Protein AF-A0A7S3CDV0-F1 (afdb_monomer)

Radius of gyration: 21.23 Å; Cα contacts (8 Å, |Δi|>4): 230; chains: 1; bounding box: 49×48×65 Å

Structure (mmCIF, N/CA/C/O backbone):
data_AF-A0A7S3CDV0-F1
#
_entry.id   AF-A0A7S3CDV0-F1
#
loop_
_atom_site.group_PDB
_atom_site.id
_atom_site.type_symbol
_atom_site.label_atom_id
_atom_site.label_alt_id
_atom_site.label_comp_id
_atom_site.label_asym_id
_atom_site.label_entity_id
_atom_site.label_seq_id
_atom_site.pdbx_PDB_ins_code
_atom_site.Cartn_x
_atom_site.Cartn_y
_atom_site.Cartn_z
_atom_site.occupancy
_atom_site.B_iso_or_equiv
_atom_site.auth_seq_id
_atom_site.auth_comp_id
_atom_site.auth_asym_id
_atom_site.auth_atom_id
_atom_site.pdbx_PDB_model_num
ATOM 1 N N . LYS A 1 1 ? 4.732 20.871 42.051 1.00 63.72 1 LYS A N 1
ATOM 2 C CA . LYS A 1 1 ? 5.743 21.522 41.187 1.00 63.72 1 LYS A CA 1
ATOM 3 C C . LYS A 1 1 ? 5.022 22.648 40.475 1.00 63.72 1 LYS A C 1
ATOM 5 O O . LYS A 1 1 ? 4.029 22.342 39.829 1.00 63.72 1 LYS A O 1
ATOM 10 N N . GLU A 1 2 ? 5.430 23.901 40.672 1.00 72.69 2 GLU A N 1
ATOM 11 C CA . GLU A 1 2 ? 4.954 24.983 39.804 1.00 72.69 2 GLU A CA 1
ATOM 12 C C . GLU A 1 2 ? 5.379 24.655 38.373 1.00 72.69 2 GLU A C 1
ATOM 14 O O . GLU A 1 2 ? 6.504 24.207 38.142 1.00 72.69 2 GLU A O 1
ATOM 19 N N . VAL A 1 3 ? 4.431 24.758 37.449 1.00 79.69 3 VAL A N 1
ATOM 20 C CA . VAL A 1 3 ? 4.663 24.504 36.031 1.00 79.69 3 VAL A CA 1
ATOM 21 C C . VAL A 1 3 ? 5.402 25.720 35.485 1.00 79.69 3 VAL A C 1
ATOM 23 O O . VAL A 1 3 ? 4.880 26.832 35.548 1.00 79.69 3 VAL A O 1
ATOM 26 N N . ASP A 1 4 ? 6.625 25.527 34.990 1.00 89.56 4 ASP A N 1
ATOM 27 C CA . ASP A 1 4 ? 7.367 26.571 34.279 1.00 89.56 4 ASP A CA 1
ATOM 28 C C . ASP A 1 4 ? 6.741 26.769 32.894 1.00 89.56 4 ASP A C 1
ATOM 30 O O . ASP A 1 4 ? 7.131 26.150 31.901 1.00 89.56 4 ASP A O 1
ATOM 34 N N . VAL A 1 5 ? 5.725 27.630 32.851 1.00 92.81 5 VAL A N 1
ATOM 35 C CA . VAL A 1 5 ? 4.951 27.920 31.640 1.00 92.81 5 VAL A CA 1
ATOM 36 C C . VAL A 1 5 ? 5.846 28.479 30.529 1.00 92.81 5 VAL A C 1
ATOM 38 O O . VAL A 1 5 ? 5.622 28.182 29.354 1.00 92.81 5 VAL A O 1
ATOM 41 N N . TYR A 1 6 ? 6.875 29.261 30.873 1.00 94.44 6 TYR A N 1
ATOM 42 C CA . TYR A 1 6 ? 7.807 29.805 29.886 1.00 94.44 6 TYR A CA 1
ATOM 43 C C . TYR A 1 6 ? 8.666 28.695 29.277 1.00 94.44 6 TYR A C 1
ATOM 45 O O . TYR A 1 6 ? 8.746 28.594 28.052 1.00 94.44 6 TYR A O 1
ATOM 53 N N . GLY A 1 7 ? 9.258 27.835 30.111 1.00 95.06 7 GLY A N 1
ATOM 54 C CA . GLY A 1 7 ? 10.065 26.702 29.659 1.00 95.06 7 GLY A CA 1
ATOM 55 C C . GLY A 1 7 ? 9.290 25.736 28.756 1.00 95.06 7 GLY A C 1
ATOM 56 O O . GLY A 1 7 ? 9.780 25.363 27.687 1.00 95.06 7 GLY A O 1
ATOM 57 N N . GLU A 1 8 ? 8.053 25.384 29.124 1.00 93.88 8 GLU A N 1
ATOM 58 C CA . GLU A 1 8 ? 7.187 24.518 28.308 1.00 93.88 8 GLU A CA 1
ATOM 59 C C . GLU A 1 8 ? 6.788 25.170 26.974 1.00 93.88 8 GLU A C 1
ATOM 61 O O . GLU A 1 8 ? 6.829 24.523 25.918 1.00 93.88 8 GLU A O 1
ATOM 66 N N . THR A 1 9 ? 6.462 26.467 26.996 1.00 95.62 9 THR A N 1
ATOM 67 C CA . THR A 1 9 ? 6.113 27.226 25.784 1.00 95.62 9 THR A CA 1
ATOM 68 C C . THR A 1 9 ? 7.314 27.344 24.848 1.00 95.62 9 THR A C 1
ATOM 70 O O . THR A 1 9 ? 7.185 27.107 23.646 1.00 95.62 9 THR A O 1
ATOM 73 N N . MET A 1 10 ? 8.498 27.645 25.388 1.00 96.31 10 MET A N 1
ATOM 74 C CA . MET A 1 10 ? 9.741 27.737 24.622 1.00 96.31 10 MET A CA 1
ATOM 75 C C . MET A 1 10 ? 10.095 26.393 23.977 1.00 96.31 10 MET A C 1
ATOM 77 O O . MET A 1 10 ? 10.385 26.344 22.784 1.00 96.31 10 MET A O 1
ATOM 81 N N . SER A 1 11 ? 10.001 25.290 24.725 1.00 95.75 11 SER A N 1
ATOM 82 C CA . SER A 1 11 ? 10.254 23.939 24.202 1.00 95.75 11 SER A CA 1
ATOM 83 C C . SER A 1 11 ? 9.302 23.573 23.053 1.00 95.75 11 SER A C 1
ATOM 85 O O . SER A 1 11 ? 9.727 23.092 21.995 1.00 95.75 11 SER A O 1
ATOM 87 N N . SER A 1 12 ? 8.012 23.884 23.208 1.00 96.19 12 SER A N 1
ATOM 88 C CA . SER A 1 12 ? 6.997 23.656 22.172 1.00 96.19 12 SER A CA 1
ATOM 89 C C . SER A 1 12 ? 7.258 24.504 20.923 1.00 96.19 12 SER A C 1
ATOM 91 O O . SER A 1 12 ? 7.222 23.992 19.801 1.00 96.19 12 SER A O 1
ATOM 93 N N . ALA A 1 13 ? 7.595 25.785 21.104 1.00 97.31 13 ALA A N 1
ATOM 94 C CA . ALA A 1 13 ? 7.932 26.697 20.015 1.00 97.31 13 ALA A CA 1
ATOM 95 C C . ALA A 1 13 ? 9.201 26.262 19.267 1.00 97.31 13 ALA A C 1
ATOM 97 O O . ALA A 1 13 ? 9.232 26.305 18.036 1.00 97.31 13 ALA A O 1
ATOM 98 N N . MET A 1 14 ? 10.228 25.788 19.979 1.00 97.12 14 MET A N 1
ATOM 99 C CA . MET A 1 14 ? 11.446 25.248 19.368 1.00 97.12 14 MET A CA 1
ATOM 100 C C . MET A 1 14 ? 11.163 23.976 18.568 1.00 97.12 14 MET A C 1
ATOM 102 O O . MET A 1 14 ? 11.669 23.835 17.457 1.00 97.12 14 MET A O 1
ATOM 106 N N . THR A 1 15 ? 10.313 23.086 19.083 1.00 97.12 15 THR A N 1
ATOM 107 C CA . THR A 1 15 ? 9.912 21.861 18.374 1.00 97.12 15 THR A CA 1
ATOM 108 C C . THR A 1 15 ? 9.159 22.194 17.083 1.00 97.12 15 THR A C 1
ATOM 110 O O . THR A 1 15 ? 9.495 21.676 16.016 1.00 97.12 15 THR A O 1
ATOM 113 N N . ALA A 1 16 ? 8.195 23.119 17.147 1.00 96.75 16 ALA A N 1
ATOM 114 C CA . ALA A 1 16 ? 7.460 23.585 15.971 1.00 96.75 16 ALA A CA 1
ATOM 115 C C . ALA A 1 16 ? 8.382 24.278 14.954 1.00 96.75 16 ALA A C 1
ATOM 117 O O . ALA A 1 16 ? 8.313 23.996 13.758 1.00 96.75 16 ALA A O 1
ATOM 118 N N . THR A 1 17 ? 9.290 25.135 15.429 1.00 97.50 17 THR A N 1
ATOM 119 C CA . THR A 1 17 ? 10.277 25.823 14.584 1.00 97.50 17 THR A CA 1
ATOM 120 C C . THR A 1 17 ? 11.194 24.823 13.888 1.00 97.50 17 THR A C 1
ATOM 122 O O . THR A 1 17 ? 11.396 24.930 12.682 1.00 97.50 17 THR A O 1
ATOM 125 N N . GLY A 1 18 ? 11.704 23.822 14.611 1.00 97.12 18 GLY A N 1
ATOM 126 C CA . GLY A 1 18 ? 12.541 22.763 14.048 1.00 97.12 18 GLY A CA 1
ATOM 127 C C . GLY A 1 18 ? 11.822 21.971 12.955 1.00 97.12 18 GLY A C 1
ATOM 128 O O . GLY A 1 18 ? 12.387 21.755 11.885 1.00 97.12 18 GLY A O 1
ATOM 129 N N . GLY A 1 19 ? 10.554 21.607 13.179 1.00 94.56 19 GLY A N 1
ATOM 130 C CA . GLY A 1 19 ? 9.736 20.914 12.181 1.00 94.56 19 GLY A CA 1
ATOM 131 C C . GLY A 1 19 ? 9.495 21.746 10.916 1.00 94.56 19 GLY A C 1
ATOM 132 O O . GLY A 1 19 ? 9.741 21.275 9.805 1.00 94.56 19 GLY A O 1
ATOM 133 N N . LEU A 1 20 ? 9.064 23.002 11.072 1.00 95.94 20 LEU A N 1
ATOM 134 C CA . LEU A 1 20 ? 8.778 23.894 9.942 1.00 95.94 20 LEU A CA 1
ATOM 135 C C . LEU A 1 20 ? 10.046 24.278 9.167 1.00 95.94 20 LEU A C 1
ATOM 137 O O . LEU A 1 20 ? 10.052 24.229 7.937 1.00 95.94 20 LEU A O 1
ATOM 141 N N . ALA A 1 21 ? 11.136 24.604 9.864 1.00 96.88 21 ALA A N 1
ATOM 142 C CA . ALA A 1 21 ? 12.422 24.891 9.234 1.00 96.88 21 ALA A CA 1
ATOM 143 C C . ALA A 1 21 ? 12.982 23.657 8.509 1.00 96.88 21 ALA A C 1
ATOM 145 O O . ALA A 1 21 ? 13.506 23.783 7.403 1.00 96.88 21 ALA A O 1
ATOM 146 N N . GLY A 1 22 ? 12.811 22.461 9.082 1.00 95.38 22 GLY A N 1
ATOM 147 C CA . GLY A 1 22 ? 13.173 21.197 8.443 1.00 95.38 22 GLY A CA 1
ATOM 148 C C . GLY A 1 22 ? 12.441 20.973 7.117 1.00 95.38 22 GLY A C 1
ATOM 149 O O . GLY A 1 22 ? 13.070 20.608 6.125 1.00 95.38 22 GLY A O 1
ATOM 150 N N . LEU A 1 23 ? 11.138 21.270 7.050 1.00 93.38 23 LEU A N 1
ATOM 151 C CA . LEU A 1 23 ? 10.378 21.203 5.794 1.00 93.38 23 LEU A CA 1
ATOM 152 C C . LEU A 1 23 ? 10.904 22.189 4.742 1.00 93.38 23 LEU A C 1
ATOM 154 O O . LEU A 1 23 ? 11.015 21.829 3.569 1.00 93.38 23 LEU A O 1
ATOM 158 N N . MET A 1 24 ? 11.274 23.409 5.143 1.00 95.75 24 MET A N 1
ATOM 159 C CA . MET A 1 24 ? 11.884 24.379 4.222 1.00 95.75 24 MET A CA 1
ATOM 160 C C . MET A 1 24 ? 13.257 23.904 3.730 1.00 95.75 24 MET A C 1
ATOM 162 O O . MET A 1 24 ? 13.568 24.034 2.546 1.00 95.75 24 MET A O 1
ATOM 166 N N . ALA A 1 25 ? 14.058 23.290 4.606 1.00 95.25 25 ALA A N 1
ATOM 167 C CA . ALA A 1 25 ? 15.347 22.708 4.245 1.00 95.25 25 ALA A CA 1
ATOM 168 C C . ALA A 1 25 ? 15.210 21.560 3.234 1.00 95.25 25 ALA A C 1
ATOM 170 O O . ALA A 1 25 ? 15.981 21.503 2.277 1.00 95.25 25 ALA A O 1
ATOM 171 N N . LEU A 1 26 ? 14.194 20.701 3.376 1.00 94.38 26 LEU A N 1
ATOM 172 C CA . LEU A 1 26 ? 13.874 19.677 2.372 1.00 94.38 26 LEU A CA 1
ATOM 173 C C . LEU A 1 26 ? 13.510 20.293 1.015 1.00 94.38 26 LEU A C 1
ATOM 175 O O . LEU A 1 26 ? 13.860 19.732 -0.020 1.00 94.38 26 LEU A O 1
ATOM 179 N N . GLY A 1 27 ? 12.842 21.450 1.008 1.00 93.75 27 GLY A N 1
ATOM 180 C CA . GLY A 1 27 ? 12.570 22.210 -0.213 1.00 93.75 27 GLY A CA 1
ATOM 181 C C . GLY A 1 27 ? 13.848 22.699 -0.897 1.00 93.75 27 GLY A C 1
ATOM 182 O O . GLY A 1 27 ? 13.996 22.528 -2.104 1.00 93.75 27 GLY A O 1
ATOM 183 N N . MET A 1 28 ? 14.799 23.237 -0.127 1.00 93.50 28 MET A N 1
ATOM 184 C CA . MET A 1 28 ? 16.102 23.677 -0.649 1.00 93.50 28 MET A CA 1
ATOM 185 C C . MET A 1 28 ? 16.968 22.513 -1.147 1.00 93.50 28 MET A C 1
ATOM 187 O O . MET A 1 28 ? 17.699 22.667 -2.120 1.00 93.50 28 MET A O 1
ATOM 191 N N . ALA A 1 29 ? 16.877 21.351 -0.498 1.00 93.69 29 ALA A N 1
ATOM 192 C CA . ALA A 1 29 ? 17.593 20.138 -0.886 1.00 93.69 29 ALA A CA 1
ATOM 193 C C . ALA A 1 29 ? 16.874 19.321 -1.979 1.00 93.69 29 ALA A C 1
ATOM 195 O O . ALA A 1 29 ? 17.346 18.243 -2.342 1.00 93.69 29 ALA A O 1
ATOM 196 N N . SER A 1 30 ? 15.728 19.792 -2.483 1.00 94.62 30 SER A N 1
ATOM 197 C CA . SER A 1 30 ? 14.906 19.036 -3.428 1.00 94.62 30 SER A CA 1
ATOM 198 C C . SER A 1 30 ? 15.626 18.846 -4.773 1.00 94.62 30 SER A C 1
ATOM 200 O O . SER A 1 30 ? 15.941 19.836 -5.435 1.00 94.62 30 SER A O 1
ATOM 202 N N . PRO A 1 31 ? 15.832 17.597 -5.243 1.00 94.12 31 PRO A N 1
ATOM 203 C CA . PRO A 1 31 ? 16.411 17.327 -6.558 1.00 94.12 31 PRO A CA 1
ATOM 204 C C . PRO A 1 31 ? 15.423 17.566 -7.716 1.00 94.12 31 PRO A C 1
ATOM 206 O O . PRO A 1 31 ? 15.823 17.516 -8.876 1.00 94.12 31 PRO A O 1
ATOM 209 N N . GLY A 1 32 ? 14.132 17.796 -7.437 1.00 94.88 32 GLY A N 1
ATOM 210 C CA . GLY A 1 32 ? 13.122 18.065 -8.464 1.00 94.88 32 GLY A CA 1
ATOM 211 C C . GLY A 1 32 ? 11.675 17.935 -7.979 1.00 94.88 32 GLY A C 1
ATOM 212 O O . GLY A 1 32 ? 11.400 17.513 -6.856 1.00 94.88 32 GLY A O 1
ATOM 213 N N . ALA A 1 33 ? 10.718 18.253 -8.855 1.00 92.94 33 ALA A N 1
ATOM 214 C CA . ALA A 1 33 ? 9.290 18.285 -8.511 1.00 92.94 33 ALA A CA 1
ATOM 215 C C . ALA A 1 33 ? 8.726 16.927 -8.041 1.00 92.94 33 ALA A C 1
ATOM 217 O O . ALA A 1 33 ? 7.850 16.886 -7.176 1.00 92.94 33 ALA A O 1
ATOM 218 N N . ALA A 1 34 ? 9.250 15.810 -8.562 1.00 93.62 34 ALA A N 1
ATOM 219 C CA . ALA A 1 34 ? 8.843 14.468 -8.142 1.00 93.62 34 ALA A CA 1
ATOM 220 C C . ALA A 1 34 ? 9.168 14.200 -6.662 1.00 93.62 34 ALA A C 1
ATOM 222 O O . ALA A 1 34 ? 8.343 13.629 -5.949 1.00 93.62 34 ALA A O 1
ATOM 223 N N . PHE A 1 35 ? 10.326 14.668 -6.180 1.00 94.88 35 PHE A N 1
ATOM 224 C CA . PHE A 1 35 ? 10.697 14.553 -4.770 1.00 94.88 35 PHE A CA 1
ATOM 225 C C . PHE A 1 35 ? 9.718 15.326 -3.887 1.00 94.88 35 PHE A C 1
ATOM 227 O O . PHE A 1 35 ? 9.154 14.756 -2.956 1.00 94.88 35 PHE A O 1
ATOM 234 N N . SER A 1 36 ? 9.438 16.588 -4.225 1.00 93.75 36 SER A N 1
ATOM 235 C CA . SER A 1 36 ? 8.476 17.407 -3.481 1.00 93.75 36 SER A CA 1
ATOM 236 C C . SER A 1 36 ? 7.078 16.775 -3.461 1.00 93.75 36 SER A C 1
ATOM 238 O O . SER A 1 36 ? 6.462 16.705 -2.401 1.00 93.75 36 SER A O 1
ATOM 240 N N . SER A 1 37 ? 6.608 16.225 -4.589 1.00 93.81 37 SER A N 1
ATOM 241 C CA . SER A 1 37 ? 5.335 15.488 -4.656 1.00 93.81 37 SER A CA 1
ATOM 242 C C . SER A 1 37 ? 5.312 14.273 -3.719 1.00 93.81 37 SER A C 1
ATOM 244 O O . SER A 1 37 ? 4.329 14.059 -3.005 1.00 93.81 37 SER A O 1
ATOM 246 N N . MET A 1 38 ? 6.393 13.486 -3.679 1.00 95.06 38 MET A N 1
ATOM 247 C CA . MET A 1 38 ? 6.497 12.323 -2.791 1.00 95.06 38 MET A CA 1
ATOM 248 C C . MET A 1 38 ? 6.563 12.722 -1.316 1.00 95.06 38 MET A C 1
ATOM 250 O O . MET A 1 38 ? 5.899 12.087 -0.500 1.00 95.06 38 MET A O 1
ATOM 254 N N . VAL A 1 39 ? 7.276 13.798 -0.968 1.00 95.31 39 VAL A N 1
ATOM 255 C CA . VAL A 1 39 ? 7.300 14.339 0.403 1.00 95.31 39 VAL A CA 1
ATOM 256 C C . VAL A 1 39 ? 5.902 14.778 0.840 1.00 95.31 39 VAL A C 1
ATOM 258 O O . VAL A 1 39 ? 5.482 14.462 1.952 1.00 95.31 39 VAL A O 1
ATOM 261 N N . THR A 1 40 ? 5.138 15.441 -0.034 1.00 94.88 40 THR A N 1
ATOM 262 C CA . THR A 1 40 ? 3.745 15.810 0.258 1.00 94.88 40 THR A CA 1
ATOM 263 C C . THR A 1 40 ? 2.873 14.577 0.497 1.00 94.88 40 THR A C 1
ATOM 265 O O . THR A 1 40 ? 2.165 14.522 1.503 1.00 94.88 40 THR A O 1
ATOM 268 N N . LYS A 1 41 ? 2.946 13.567 -0.382 1.00 95.56 41 LYS A N 1
ATOM 269 C CA . LYS A 1 41 ? 2.205 12.302 -0.217 1.00 95.56 41 LYS A CA 1
ATOM 270 C C . LYS A 1 41 ? 2.583 11.604 1.089 1.00 95.56 41 LYS A C 1
ATOM 272 O O . LYS A 1 41 ? 1.697 11.186 1.825 1.00 95.56 41 LYS A O 1
ATOM 277 N N . PHE A 1 42 ? 3.875 11.538 1.404 1.00 96.06 42 PHE A N 1
ATOM 278 C CA . PHE A 1 42 ? 4.392 10.956 2.640 1.00 96.06 42 PHE A CA 1
ATOM 279 C C . PHE A 1 42 ? 3.862 11.678 3.886 1.00 96.06 42 PHE A C 1
ATOM 281 O O . PHE A 1 42 ? 3.368 11.028 4.808 1.00 96.06 42 PHE A O 1
ATOM 288 N N . GLY A 1 43 ? 3.914 13.013 3.907 1.00 96.19 43 GLY A N 1
ATOM 289 C CA . GLY A 1 43 ? 3.427 13.812 5.031 1.00 96.19 43 GLY A CA 1
ATOM 290 C C . GLY A 1 43 ? 1.927 13.628 5.268 1.00 96.19 43 GLY A C 1
ATOM 291 O O . GLY A 1 43 ? 1.510 13.321 6.384 1.00 96.19 43 GLY A O 1
ATOM 292 N N . LEU A 1 44 ? 1.116 13.740 4.210 1.00 96.56 44 LEU A N 1
ATOM 293 C CA . LEU A 1 44 ? -0.336 13.562 4.305 1.00 96.56 44 LEU A CA 1
ATOM 294 C C . LEU A 1 44 ? -0.720 12.126 4.690 1.00 96.56 44 LEU A C 1
ATOM 296 O O . LEU A 1 44 ? -1.581 11.938 5.549 1.00 96.56 44 LEU A O 1
ATOM 300 N N . ALA A 1 45 ? -0.058 11.117 4.117 1.00 96.44 45 ALA A N 1
ATOM 301 C CA . ALA A 1 45 ? -0.290 9.717 4.465 1.00 96.44 45 ALA A CA 1
ATOM 302 C C . ALA A 1 45 ? 0.096 9.410 5.920 1.00 96.44 45 ALA A C 1
ATOM 304 O O . ALA A 1 45 ? -0.610 8.659 6.588 1.00 96.44 45 ALA A O 1
ATOM 305 N N . SER A 1 46 ? 1.163 10.026 6.440 1.00 96.19 46 SER A N 1
ATOM 306 C CA . SER A 1 46 ? 1.583 9.863 7.839 1.00 96.19 46 SER A CA 1
ATOM 307 C C . SER A 1 46 ? 0.542 10.419 8.813 1.00 96.19 46 SER A C 1
ATOM 309 O O . SER A 1 46 ? 0.189 9.754 9.786 1.00 96.19 46 SER A O 1
ATOM 311 N N . VAL A 1 47 ? -0.009 11.606 8.527 1.00 95.81 47 VAL A N 1
ATOM 312 C CA . VAL A 1 47 ? -1.087 12.203 9.337 1.00 95.81 47 VAL A CA 1
ATOM 313 C C . VAL A 1 47 ? -2.366 11.369 9.249 1.00 95.81 47 VAL A C 1
ATOM 315 O O . VAL A 1 47 ? -2.989 11.091 10.274 1.00 95.81 47 VAL A O 1
ATOM 318 N N . ALA A 1 48 ? -2.738 10.919 8.047 1.00 95.94 48 ALA A N 1
ATOM 319 C CA . ALA A 1 48 ? -3.887 10.037 7.860 1.00 95.94 48 ALA A CA 1
ATOM 320 C C . ALA A 1 48 ? -3.718 8.722 8.639 1.00 95.94 48 ALA A C 1
ATOM 322 O O . ALA A 1 48 ? -4.639 8.300 9.336 1.00 95.94 48 ALA A O 1
ATOM 323 N N . GLY A 1 49 ? -2.534 8.106 8.584 1.00 95.38 49 GLY A N 1
ATOM 324 C CA . GLY A 1 49 ? -2.207 6.889 9.326 1.00 95.38 49 GLY A CA 1
ATOM 325 C C . GLY A 1 49 ? -2.301 7.075 10.840 1.00 95.38 49 GLY A C 1
ATOM 326 O O . GLY A 1 49 ? -2.939 6.263 11.508 1.00 95.38 49 GLY A O 1
ATOM 327 N N . TYR A 1 50 ? -1.746 8.173 11.370 1.00 96.12 50 TYR A N 1
ATOM 328 C CA . TYR A 1 50 ? -1.839 8.515 12.793 1.00 96.12 50 TYR A CA 1
ATOM 329 C C . TYR A 1 50 ? -3.297 8.577 13.268 1.00 96.12 50 TYR A C 1
ATOM 331 O O . TYR A 1 50 ? -3.667 7.890 14.221 1.00 96.12 50 TYR A O 1
ATOM 339 N N . GLN A 1 51 ? -4.143 9.329 12.557 1.00 95.19 51 GLN A N 1
ATOM 340 C CA . GLN A 1 51 ? -5.554 9.478 12.923 1.00 95.19 51 GLN A CA 1
ATOM 341 C C . GLN A 1 51 ? -6.341 8.174 12.776 1.00 95.19 51 GLN A C 1
ATOM 343 O O . GLN A 1 51 ? -7.213 7.873 13.588 1.00 95.19 51 GLN A O 1
ATOM 348 N N . THR A 1 52 ? -6.020 7.381 11.754 1.00 95.12 52 THR A N 1
ATOM 349 C CA . THR A 1 52 ? -6.730 6.130 11.472 1.00 95.12 52 THR A CA 1
ATOM 350 C C . THR A 1 52 ? -6.458 5.074 12.543 1.00 95.12 52 THR A C 1
ATOM 352 O O . THR A 1 52 ? -7.382 4.397 12.984 1.00 95.12 52 THR A O 1
ATOM 355 N N . VAL A 1 53 ? -5.207 4.945 12.995 1.00 96.06 53 VAL A N 1
ATOM 356 C CA . VAL A 1 53 ? -4.834 3.963 14.026 1.00 96.06 53 VAL A CA 1
ATOM 357 C C . VAL A 1 53 ? -5.360 4.367 15.404 1.00 96.06 53 VAL A C 1
ATOM 359 O O . VAL A 1 53 ? -5.780 3.498 16.164 1.00 96.06 53 VAL A O 1
ATOM 362 N N . TRP A 1 54 ? -5.403 5.667 15.720 1.00 95.31 54 TRP A N 1
ATOM 363 C CA . TRP A 1 54 ? -5.912 6.155 17.009 1.00 95.31 54 TRP A CA 1
ATOM 364 C C . TRP A 1 54 ? -7.383 5.787 17.258 1.00 95.31 54 TRP A C 1
ATOM 366 O O . TRP A 1 54 ? -7.801 5.623 18.402 1.00 95.31 54 TRP A O 1
ATOM 376 N N . GLY A 1 55 ? -8.173 5.639 16.191 1.00 92.50 55 GLY A N 1
ATOM 377 C CA . GLY A 1 55 ? -9.583 5.258 16.272 1.00 92.50 55 GLY A CA 1
ATOM 378 C C . GLY A 1 55 ? -9.844 3.765 16.499 1.00 92.50 55 GLY A C 1
ATOM 379 O O . GLY A 1 55 ? -10.999 3.389 16.687 1.00 92.50 55 GLY A O 1
ATOM 380 N N . VAL A 1 56 ? -8.822 2.902 16.464 1.00 96.00 56 VAL A N 1
ATOM 381 C CA . VAL A 1 56 ? -8.999 1.445 16.572 1.00 96.00 56 VAL A CA 1
ATOM 382 C C . VAL A 1 56 ? -9.402 1.045 17.993 1.00 96.00 56 VAL A C 1
ATOM 384 O O . VAL A 1 56 ? -8.810 1.480 18.979 1.00 96.00 56 VAL A O 1
ATOM 387 N N . VAL A 1 57 ? -10.403 0.167 18.115 1.00 94.56 57 VAL A N 1
ATOM 388 C CA . VAL A 1 57 ? -10.846 -0.329 19.428 1.00 94.56 57 VAL A CA 1
ATOM 389 C C . VAL A 1 57 ? -9.749 -1.211 20.039 1.00 94.56 57 VAL A C 1
ATOM 391 O O . VAL A 1 57 ? -9.268 -2.113 19.351 1.00 94.56 57 VAL A O 1
ATOM 394 N N . PRO A 1 58 ? -9.409 -1.071 21.337 1.00 95.56 58 PRO A N 1
ATOM 395 C CA . PRO A 1 58 ? -8.319 -1.834 21.960 1.00 95.56 58 PRO A CA 1
ATOM 396 C C . PRO A 1 58 ? -8.422 -3.360 21.811 1.00 95.56 58 PRO A C 1
ATOM 398 O O . PRO A 1 58 ? -7.411 -4.046 21.675 1.00 95.56 58 PRO A O 1
ATOM 401 N N . ALA A 1 59 ? -9.645 -3.901 21.773 1.00 93.44 59 ALA A N 1
ATOM 402 C CA . ALA A 1 59 ? -9.899 -5.327 21.548 1.00 93.44 59 ALA A CA 1
ATOM 403 C C . ALA A 1 59 ? -9.428 -5.833 20.167 1.00 93.44 59 ALA A C 1
ATOM 405 O O . ALA A 1 59 ? -9.257 -7.034 19.978 1.00 93.44 59 ALA A O 1
ATOM 406 N N . LEU A 1 60 ? -9.222 -4.930 19.203 1.00 95.38 60 LEU A N 1
ATOM 407 C CA . LEU A 1 60 ? -8.836 -5.232 17.827 1.00 95.38 60 LEU A CA 1
ATOM 408 C C . LEU A 1 60 ? -7.359 -4.922 17.531 1.00 95.38 60 LEU A C 1
ATOM 410 O O . LEU A 1 60 ? -6.952 -5.006 16.376 1.00 95.38 60 LEU A O 1
ATOM 414 N N . HIS A 1 61 ? -6.520 -4.638 18.535 1.00 96.06 61 HIS A N 1
ATOM 415 C CA . HIS A 1 61 ? -5.086 -4.396 18.314 1.00 96.06 61 HIS A CA 1
ATOM 416 C C . HIS A 1 61 ? -4.334 -5.608 17.735 1.00 96.06 61 HIS A C 1
ATOM 418 O O . HIS A 1 61 ? -3.438 -5.436 16.910 1.00 96.06 61 HIS A O 1
ATOM 424 N N . SER A 1 62 ? -4.695 -6.839 18.114 1.00 95.44 62 SER A N 1
ATOM 425 C CA . SER A 1 62 ? -4.082 -8.040 17.523 1.00 95.44 62 SER A CA 1
ATOM 426 C C . SER A 1 62 ? -4.502 -8.243 16.056 1.00 95.44 62 SER A C 1
ATOM 428 O O . SER A 1 62 ? -3.616 -8.391 15.214 1.00 95.44 62 SER A O 1
ATOM 430 N N . PRO A 1 63 ? -5.800 -8.153 15.693 1.00 94.81 63 PRO A N 1
ATOM 431 C CA . PRO A 1 63 ? -6.210 -8.058 14.291 1.00 94.81 63 PRO A CA 1
ATOM 432 C C . PRO A 1 63 ? -5.546 -6.908 13.523 1.00 94.81 63 PRO A C 1
ATOM 434 O O . PRO A 1 63 ? -5.126 -7.110 12.389 1.00 94.81 63 PRO A O 1
ATOM 437 N N . LEU A 1 64 ? -5.387 -5.728 14.133 1.00 96.44 64 LEU A N 1
ATOM 438 C CA . LEU A 1 64 ? -4.693 -4.587 13.527 1.00 96.44 64 LEU A CA 1
ATOM 439 C C . LEU A 1 64 ? -3.246 -4.937 13.168 1.00 96.44 64 LEU A C 1
ATOM 441 O O . LEU A 1 64 ? -2.807 -4.641 12.061 1.00 96.44 64 LEU A O 1
ATOM 445 N N . MET A 1 65 ? -2.519 -5.589 14.080 1.00 96.62 65 MET A N 1
ATOM 446 C CA . MET A 1 65 ? -1.157 -6.067 13.830 1.00 96.62 65 MET A CA 1
ATOM 447 C C . MET A 1 65 ? -1.109 -7.045 12.646 1.00 96.62 65 MET A C 1
ATOM 449 O O . MET A 1 65 ? -0.197 -6.984 11.826 1.00 96.62 65 MET A O 1
ATOM 453 N N . SER A 1 66 ? -2.109 -7.921 12.524 1.00 96.19 66 SER A N 1
ATOM 454 C CA . SER A 1 66 ? -2.210 -8.868 11.409 1.00 96.19 66 SER A CA 1
ATOM 455 C C . SER A 1 66 ? -2.524 -8.170 10.074 1.00 96.19 66 SER A C 1
ATOM 457 O O . SER A 1 66 ? -1.881 -8.466 9.066 1.00 96.19 66 SER A O 1
ATOM 459 N N . VAL A 1 67 ? -3.444 -7.196 10.059 1.00 95.94 67 VAL A N 1
ATOM 460 C CA . VAL A 1 67 ? -3.783 -6.402 8.859 1.00 95.94 67 VAL A CA 1
ATOM 461 C C . VAL A 1 67 ? -2.585 -5.592 8.375 1.00 95.94 67 VAL A C 1
ATOM 463 O O . VAL A 1 67 ? -2.288 -5.592 7.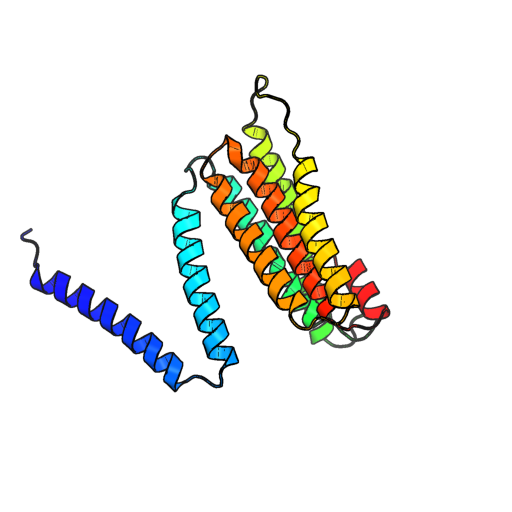182 1.00 95.94 67 VAL A O 1
ATOM 466 N N . THR A 1 68 ? -1.873 -4.906 9.273 1.00 96.81 68 THR A N 1
ATOM 467 C CA . THR A 1 68 ? -0.701 -4.106 8.886 1.00 96.81 68 THR A CA 1
ATOM 468 C C . THR A 1 68 ? 0.438 -4.985 8.378 1.00 96.81 68 THR A C 1
ATOM 470 O O . THR A 1 68 ? 1.129 -4.592 7.439 1.00 96.81 68 THR A O 1
ATOM 473 N N . ASN A 1 69 ? 0.583 -6.200 8.915 1.00 96.69 69 ASN A N 1
ATOM 474 C CA . ASN A 1 69 ? 1.503 -7.194 8.379 1.00 96.69 69 ASN A CA 1
ATOM 475 C C . ASN A 1 69 ? 1.098 -7.669 6.969 1.00 96.69 69 ASN A C 1
ATOM 477 O O . ASN A 1 69 ? 1.947 -7.748 6.089 1.00 96.69 69 ASN A O 1
ATOM 481 N N . ALA A 1 70 ? -0.191 -7.904 6.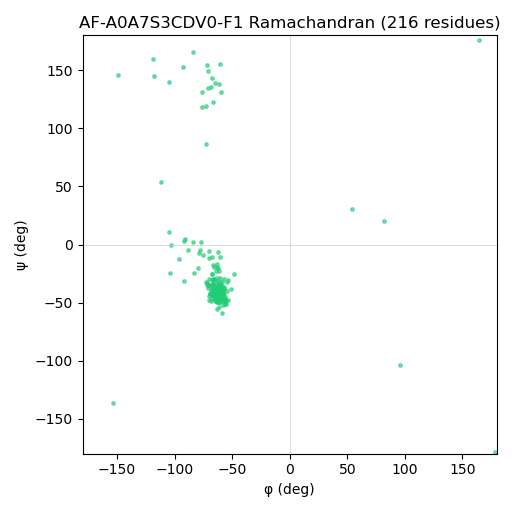711 1.00 96.50 70 ALA A N 1
ATOM 482 C CA . ALA A 1 70 ? -0.669 -8.260 5.371 1.00 96.50 70 ALA A CA 1
ATOM 483 C C . ALA A 1 70 ? -0.411 -7.136 4.346 1.00 96.50 70 ALA A C 1
ATOM 485 O O . ALA A 1 70 ? 0.107 -7.383 3.257 1.00 96.50 70 ALA A O 1
ATOM 486 N N . ILE A 1 71 ? -0.727 -5.885 4.709 1.00 97.50 71 ILE A N 1
ATOM 487 C CA . ILE A 1 71 ? -0.553 -4.705 3.844 1.00 97.50 71 ILE A CA 1
ATOM 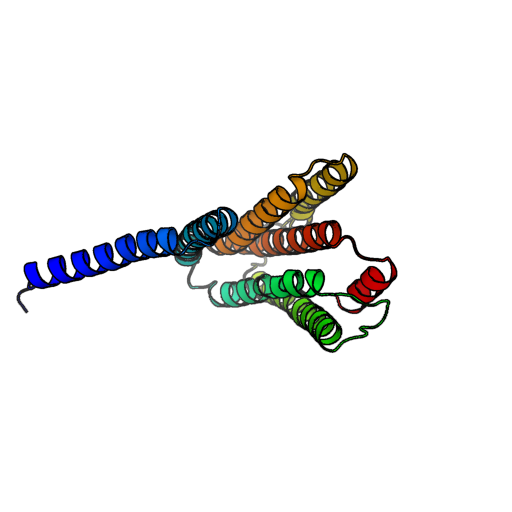488 C C . ILE A 1 71 ? 0.932 -4.419 3.574 1.00 97.50 71 ILE A C 1
ATOM 490 O O . ILE A 1 71 ? 1.280 -4.021 2.461 1.00 97.50 71 ILE A O 1
ATOM 494 N N . SER A 1 72 ? 1.832 -4.656 4.537 1.00 96.94 72 SER A N 1
ATOM 495 C CA . SER A 1 72 ? 3.281 -4.468 4.338 1.00 96.94 72 SER A CA 1
ATOM 496 C C . SER A 1 72 ? 3.869 -5.405 3.270 1.00 96.94 72 SER A C 1
ATOM 498 O O . SER A 1 72 ? 4.928 -5.130 2.695 1.00 96.94 72 SER A O 1
ATOM 500 N N . GLY A 1 73 ? 3.141 -6.465 2.912 1.00 96.44 73 GLY A N 1
ATOM 501 C CA . GLY A 1 73 ? 3.412 -7.296 1.746 1.00 96.44 73 GLY A CA 1
ATOM 502 C C . GLY A 1 73 ? 3.370 -6.554 0.399 1.00 96.44 73 GLY A C 1
ATOM 503 O O . GLY A 1 73 ? 3.884 -7.072 -0.584 1.00 96.44 73 GLY A O 1
ATOM 504 N N . LEU A 1 74 ? 2.889 -5.304 0.329 1.00 96.56 74 LEU A N 1
ATOM 505 C CA . LEU A 1 74 ? 3.024 -4.445 -0.864 1.00 96.56 74 LEU A CA 1
ATOM 506 C C . LEU A 1 74 ? 4.479 -4.121 -1.246 1.00 96.56 74 LEU A C 1
ATOM 508 O O . LEU A 1 74 ? 4.726 -3.591 -2.327 1.00 96.56 74 LEU A O 1
ATOM 512 N N . THR A 1 75 ? 5.453 -4.517 -0.426 1.00 96.50 75 THR A N 1
ATOM 513 C CA . THR A 1 75 ? 6.861 -4.677 -0.833 1.00 96.50 75 THR A CA 1
ATOM 514 C C . THR A 1 75 ? 7.030 -5.488 -2.128 1.00 96.50 75 THR A C 1
ATOM 516 O O . THR A 1 75 ? 7.978 -5.232 -2.875 1.00 96.50 75 THR A O 1
ATOM 519 N N . ALA A 1 76 ? 6.068 -6.361 -2.464 1.00 96.81 76 ALA A N 1
ATOM 520 C CA . ALA A 1 76 ? 5.969 -7.025 -3.762 1.00 96.81 76 ALA A CA 1
ATOM 521 C C . ALA A 1 76 ? 6.038 -6.041 -4.938 1.00 96.81 76 ALA A C 1
ATOM 523 O O . ALA A 1 76 ? 6.673 -6.354 -5.936 1.00 96.81 76 ALA A O 1
ATOM 524 N N . VAL A 1 77 ? 5.437 -4.848 -4.830 1.00 96.38 77 VAL A N 1
ATOM 525 C CA . VAL A 1 77 ? 5.432 -3.836 -5.902 1.00 96.38 77 VAL A CA 1
ATOM 526 C C . VAL A 1 77 ? 6.845 -3.372 -6.242 1.00 96.38 77 VAL A C 1
ATOM 528 O O . VAL A 1 77 ? 7.207 -3.315 -7.414 1.00 96.38 77 VAL A O 1
ATOM 531 N N . GLY A 1 78 ? 7.679 -3.121 -5.231 1.00 94.44 78 GLY A N 1
ATOM 532 C CA . GLY A 1 78 ? 9.086 -2.780 -5.454 1.00 94.44 78 GLY A CA 1
ATOM 533 C C . GLY A 1 78 ? 9.856 -3.922 -6.122 1.00 94.44 78 GLY A C 1
ATOM 534 O O . GLY A 1 78 ? 10.615 -3.688 -7.060 1.00 94.44 78 GLY A O 1
ATOM 535 N N . GLY A 1 79 ? 9.613 -5.160 -5.677 1.00 95.50 79 GLY A N 1
ATOM 536 C CA . GLY A 1 79 ? 10.191 -6.359 -6.284 1.00 95.50 79 GLY A CA 1
ATOM 537 C C . GLY A 1 79 ? 9.784 -6.522 -7.749 1.00 95.50 79 GLY A C 1
ATOM 538 O O . GLY A 1 79 ? 10.656 -6.668 -8.597 1.00 95.50 79 GLY A O 1
ATOM 539 N N . MET A 1 80 ? 8.489 -6.408 -8.049 1.00 95.56 80 MET A N 1
ATOM 540 C CA . MET A 1 80 ? 7.904 -6.502 -9.391 1.00 95.56 80 MET A CA 1
ATOM 541 C C . MET A 1 80 ? 8.565 -5.538 -10.379 1.00 95.56 80 MET A C 1
ATOM 543 O O . MET A 1 80 ? 8.999 -5.963 -11.445 1.00 95.56 80 MET A O 1
ATOM 547 N N . LEU A 1 81 ? 8.740 -4.270 -9.994 1.00 93.19 81 LEU A N 1
ATOM 548 C CA . LEU A 1 81 ? 9.398 -3.261 -10.834 1.00 93.19 81 LEU A CA 1
ATOM 549 C C . LEU A 1 81 ? 10.897 -3.535 -11.069 1.00 93.19 81 LEU A C 1
ATOM 551 O O . LEU A 1 81 ? 11.484 -2.980 -11.993 1.00 93.19 81 LEU A O 1
ATOM 555 N N . CYS A 1 82 ? 11.520 -4.389 -10.251 1.00 94.56 82 CYS A N 1
ATOM 556 C CA . CYS A 1 82 ? 12.925 -4.789 -10.376 1.00 94.56 82 CYS A CA 1
ATOM 557 C C . CYS A 1 82 ? 13.109 -6.196 -10.981 1.00 94.56 82 CYS A C 1
ATOM 559 O O . CYS A 1 82 ? 14.246 -6.662 -11.116 1.00 94.56 82 CYS A O 1
ATOM 561 N N . MET A 1 83 ? 12.022 -6.905 -11.311 1.00 94.31 83 MET A N 1
ATOM 562 C CA . MET A 1 83 ? 12.098 -8.207 -11.976 1.00 94.31 83 MET A CA 1
ATOM 563 C C . MET A 1 83 ? 12.564 -8.049 -13.425 1.00 94.31 83 MET A C 1
ATOM 565 O O . MET A 1 83 ? 12.308 -7.045 -14.083 1.00 94.31 83 MET A O 1
ATOM 569 N N . GLY A 1 84 ? 13.256 -9.059 -13.946 1.00 91.69 84 GLY A N 1
ATOM 570 C CA . GLY A 1 84 ? 13.809 -9.007 -15.292 1.00 91.69 84 GLY A CA 1
ATOM 571 C C . GLY A 1 84 ? 14.601 -10.257 -15.654 1.00 91.69 84 GLY A C 1
ATOM 572 O O . GLY A 1 84 ? 14.735 -11.185 -14.857 1.00 91.69 84 GLY A O 1
ATOM 573 N N . GLY A 1 85 ? 15.154 -10.262 -16.868 1.00 89.69 85 GLY A N 1
ATOM 574 C CA . GLY A 1 85 ? 15.794 -11.436 -17.460 1.00 89.69 85 GLY A CA 1
ATOM 575 C C . GLY A 1 85 ? 14.814 -12.185 -18.360 1.00 89.69 85 GLY A C 1
ATOM 576 O O . GLY A 1 85 ? 14.542 -11.741 -19.473 1.00 89.69 85 GLY A O 1
ATOM 577 N N . GLY A 1 86 ? 14.288 -13.313 -17.889 1.00 91.50 86 GLY A N 1
ATOM 578 C CA . GLY A 1 86 ? 13.335 -14.143 -18.625 1.00 91.50 86 GLY A CA 1
ATOM 579 C C . GLY A 1 86 ? 12.453 -14.938 -17.670 1.00 91.50 86 GLY A C 1
ATOM 580 O O . GLY A 1 86 ? 12.007 -14.406 -16.665 1.00 91.50 86 GLY A O 1
ATOM 581 N N . LEU A 1 87 ? 12.223 -16.221 -17.960 1.00 92.75 87 LEU A N 1
ATOM 582 C CA . LEU A 1 87 ? 11.487 -17.102 -17.042 1.00 92.75 87 LEU A CA 1
ATOM 583 C C . LEU A 1 87 ? 12.253 -17.336 -15.730 1.00 92.75 87 LEU A C 1
ATOM 585 O O . LEU A 1 87 ? 11.656 -17.559 -14.682 1.00 92.75 87 LEU A O 1
ATOM 589 N N . LEU A 1 88 ? 13.583 -17.285 -15.805 1.00 93.56 88 LEU A N 1
ATOM 590 C CA . LEU A 1 88 ? 14.478 -17.365 -14.662 1.00 93.56 88 LEU A CA 1
ATOM 591 C C . LEU A 1 88 ? 15.288 -16.066 -14.551 1.00 93.56 88 LEU A C 1
ATOM 593 O O . LEU A 1 88 ? 15.656 -15.487 -15.583 1.00 93.56 88 LEU A O 1
ATOM 597 N N . PRO A 1 89 ? 15.595 -15.617 -13.321 1.00 93.50 89 PRO A N 1
ATOM 598 C CA . PRO A 1 89 ? 16.438 -14.451 -13.104 1.00 93.50 89 PRO A CA 1
ATOM 599 C C . PRO A 1 89 ? 17.859 -14.715 -13.614 1.00 93.50 89 PRO A C 1
ATOM 601 O O . PRO A 1 89 ? 18.420 -15.790 -13.407 1.00 93.50 89 PRO A O 1
ATOM 604 N N . THR A 1 90 ? 18.458 -13.718 -14.262 1.00 93.62 90 THR A N 1
ATOM 605 C CA . THR A 1 90 ? 19.794 -13.831 -14.876 1.00 93.62 90 THR A CA 1
ATOM 606 C C . THR A 1 90 ? 20.887 -13.142 -14.066 1.00 93.62 90 THR A C 1
ATOM 608 O O . THR A 1 90 ? 22.056 -13.504 -14.162 1.00 93.62 90 THR A O 1
ATOM 611 N N . THR A 1 91 ? 20.516 -12.153 -13.254 1.00 96.31 91 THR A N 1
ATOM 612 C CA . THR A 1 91 ? 21.427 -11.391 -12.393 1.00 96.31 91 THR A CA 1
ATOM 613 C C . THR A 1 91 ? 21.061 -11.566 -10.924 1.00 96.31 91 THR A C 1
ATOM 615 O O . THR A 1 91 ? 19.918 -11.887 -10.582 1.00 96.31 91 THR A O 1
ATOM 618 N N . THR A 1 92 ? 22.015 -11.286 -10.036 1.00 96.38 92 THR A N 1
ATOM 619 C CA . THR A 1 92 ? 21.781 -11.268 -8.585 1.00 96.38 92 THR A CA 1
ATOM 620 C C . THR A 1 92 ? 20.669 -10.293 -8.198 1.00 96.38 92 THR A C 1
ATOM 622 O O . THR A 1 92 ? 19.826 -10.636 -7.376 1.00 96.38 92 THR A O 1
ATOM 625 N N . ALA A 1 93 ? 20.601 -9.122 -8.839 1.00 96.44 93 ALA A N 1
ATOM 626 C CA . ALA A 1 93 ? 19.544 -8.139 -8.609 1.00 96.44 93 ALA A CA 1
ATOM 627 C C . ALA A 1 93 ? 18.154 -8.692 -8.967 1.00 96.44 93 ALA A C 1
ATOM 629 O O . ALA A 1 93 ? 17.240 -8.641 -8.148 1.00 96.44 93 ALA A O 1
ATOM 630 N N . THR A 1 94 ? 18.007 -9.306 -10.146 1.00 95.19 94 THR A N 1
ATOM 631 C CA . THR A 1 94 ? 16.733 -9.914 -10.574 1.00 95.19 94 THR A CA 1
ATOM 632 C C . THR A 1 94 ? 16.345 -11.131 -9.729 1.00 95.19 94 THR A C 1
ATOM 634 O O . THR A 1 94 ? 15.160 -11.394 -9.533 1.00 95.19 94 THR A O 1
ATOM 637 N N . ALA A 1 95 ? 17.327 -11.864 -9.191 1.00 96.19 95 ALA A N 1
ATOM 638 C CA . ALA A 1 95 ? 17.079 -12.974 -8.275 1.00 96.19 95 ALA A CA 1
ATOM 639 C C . ALA A 1 95 ? 16.571 -12.469 -6.917 1.00 96.19 95 ALA A C 1
ATOM 641 O O . ALA A 1 95 ? 15.583 -12.991 -6.400 1.00 96.19 95 ALA A O 1
ATOM 642 N N . LEU A 1 96 ? 17.187 -11.410 -6.380 1.00 97.44 96 LEU A N 1
ATOM 643 C CA . LEU A 1 96 ? 16.723 -10.748 -5.161 1.00 97.44 96 LEU A CA 1
ATOM 644 C C . LEU A 1 96 ? 15.313 -10.177 -5.340 1.00 97.44 96 LEU A C 1
ATOM 646 O O . LEU A 1 96 ? 14.466 -10.408 -4.482 1.00 97.44 96 LEU A O 1
ATOM 650 N N . ALA A 1 97 ? 15.030 -9.528 -6.472 1.00 96.75 97 ALA A N 1
ATOM 651 C CA . ALA A 1 97 ? 13.694 -9.037 -6.807 1.00 96.75 97 ALA A CA 1
ATOM 652 C C . ALA A 1 97 ? 12.651 -10.168 -6.809 1.00 96.75 97 ALA A C 1
ATOM 654 O O . ALA A 1 97 ? 11.628 -10.064 -6.136 1.00 96.75 97 ALA A O 1
ATOM 655 N N . SER A 1 98 ? 12.948 -11.288 -7.477 1.00 96.19 98 SER A N 1
ATOM 656 C CA . SER A 1 98 ? 12.076 -12.470 -7.497 1.00 96.19 98 SER A CA 1
ATOM 657 C C . SER A 1 98 ? 11.847 -13.049 -6.097 1.00 96.19 98 SER A C 1
ATOM 659 O O . SER A 1 98 ? 10.725 -13.412 -5.753 1.00 96.19 98 SER A O 1
ATOM 661 N N . SER A 1 99 ? 12.899 -13.119 -5.274 1.00 96.69 99 SER A N 1
ATOM 662 C CA . SER A 1 99 ? 12.796 -13.611 -3.895 1.00 96.69 99 SER A CA 1
ATOM 663 C C . SER A 1 99 ? 12.000 -12.667 -2.990 1.00 96.69 99 SER A C 1
ATOM 665 O O . SER A 1 99 ? 11.260 -13.132 -2.126 1.00 96.69 99 SER A O 1
ATOM 667 N N . ALA A 1 100 ? 12.104 -11.353 -3.217 1.00 97.69 100 ALA A N 1
ATOM 668 C CA . ALA A 1 100 ? 11.329 -10.349 -2.503 1.00 97.69 100 ALA A CA 1
ATOM 669 C C . ALA A 1 100 ? 9.841 -10.492 -2.829 1.00 97.69 100 ALA A C 1
ATOM 671 O O . ALA A 1 100 ? 9.038 -10.569 -1.908 1.00 97.69 100 ALA A O 1
ATOM 672 N N . VAL A 1 101 ? 9.480 -10.628 -4.112 1.00 97.75 101 VAL A N 1
ATOM 673 C CA . VAL A 1 101 ? 8.092 -10.887 -4.532 1.00 97.75 101 VAL A CA 1
ATOM 674 C C . VAL A 1 101 ? 7.540 -12.150 -3.871 1.00 97.75 101 VAL A C 1
ATOM 676 O O . VAL A 1 101 ? 6.444 -12.101 -3.318 1.00 97.75 101 VAL A O 1
ATOM 679 N N . PHE A 1 102 ? 8.315 -13.237 -3.842 1.00 97.62 102 PHE A N 1
ATOM 680 C CA . PHE A 1 102 ? 7.911 -14.480 -3.182 1.00 97.62 102 PHE A CA 1
ATOM 681 C C . PHE A 1 102 ? 7.678 -14.312 -1.675 1.00 97.62 102 PHE A C 1
ATOM 683 O O . PHE A 1 102 ? 6.629 -14.686 -1.152 1.00 97.62 102 PHE A O 1
ATOM 690 N N . ALA A 1 103 ? 8.625 -13.699 -0.961 1.00 97.81 103 ALA A N 1
ATOM 691 C CA . ALA A 1 103 ? 8.474 -13.443 0.470 1.00 97.81 103 ALA A CA 1
ATOM 692 C C . ALA A 1 103 ? 7.265 -12.535 0.763 1.00 97.81 103 ALA A C 1
ATOM 694 O O . ALA A 1 103 ? 6.507 -12.773 1.706 1.00 97.81 103 ALA A O 1
ATOM 695 N N . SER A 1 104 ? 7.050 -11.521 -0.074 1.00 98.06 104 SER A N 1
ATOM 696 C CA . SER A 1 104 ? 5.898 -10.630 0.004 1.00 98.06 104 SER A CA 1
ATOM 697 C C . SER A 1 104 ? 4.574 -11.354 -0.262 1.00 98.06 104 SER A C 1
ATOM 699 O O . SER A 1 104 ? 3.608 -11.097 0.452 1.00 98.06 104 SER A O 1
ATOM 701 N N . ALA A 1 105 ? 4.522 -12.294 -1.212 1.00 97.00 105 ALA A N 1
ATOM 702 C CA . ALA A 1 105 ? 3.339 -13.112 -1.494 1.00 97.00 105 ALA A CA 1
ATOM 703 C C . ALA A 1 105 ? 2.905 -13.928 -0.269 1.00 97.00 105 ALA A C 1
ATOM 705 O O . ALA A 1 105 ? 1.737 -13.896 0.130 1.00 97.00 105 ALA A O 1
ATOM 706 N N . VAL A 1 106 ? 3.871 -14.584 0.387 1.00 97.12 106 VAL A N 1
ATOM 707 C CA . VAL A 1 106 ? 3.647 -15.322 1.640 1.00 97.12 106 VAL A CA 1
ATOM 708 C C . VAL A 1 106 ? 3.085 -14.396 2.719 1.00 97.12 106 VAL A C 1
ATOM 710 O O . VAL A 1 106 ? 2.153 -14.774 3.432 1.00 97.12 106 VAL A O 1
ATOM 713 N N . ASN A 1 107 ? 3.608 -13.172 2.818 1.00 97.06 107 ASN A N 1
ATOM 714 C CA . ASN A 1 107 ? 3.141 -12.192 3.792 1.00 97.06 107 ASN A CA 1
ATOM 715 C C . ASN A 1 107 ? 1.694 -11.732 3.521 1.00 97.06 107 ASN A C 1
ATOM 717 O O . ASN A 1 107 ? 0.876 -11.690 4.440 1.00 97.06 107 ASN A O 1
ATOM 721 N N . ILE A 1 108 ? 1.348 -11.462 2.258 1.00 97.69 108 ILE A N 1
ATOM 722 C CA . ILE A 1 108 ? -0.010 -11.070 1.848 1.00 97.69 108 ILE A CA 1
ATOM 723 C C . ILE A 1 108 ? -0.999 -12.203 2.143 1.00 97.69 108 ILE A C 1
ATOM 725 O O . ILE A 1 108 ? -1.989 -12.001 2.852 1.00 97.69 108 ILE A O 1
ATOM 729 N N . GLY A 1 109 ? -0.724 -13.402 1.621 1.00 95.00 109 GLY A N 1
ATOM 730 C CA . GLY A 1 109 ? -1.615 -14.553 1.751 1.00 95.00 109 GLY A CA 1
ATOM 731 C C . GLY A 1 109 ? -1.780 -14.995 3.204 1.00 95.00 109 GLY A C 1
ATOM 732 O O . GLY A 1 109 ? -2.903 -15.150 3.688 1.00 95.00 109 GLY A O 1
ATOM 733 N N . GLY A 1 110 ? -0.667 -15.136 3.928 1.00 94.06 110 GLY A N 1
ATOM 734 C CA . GLY A 1 110 ? -0.672 -15.493 5.344 1.00 94.06 110 GLY A CA 1
ATOM 735 C C . GLY A 1 110 ? -1.351 -14.430 6.208 1.00 94.06 110 GLY A C 1
ATOM 736 O O . GLY A 1 110 ? -2.200 -14.761 7.035 1.00 94.06 110 GLY A O 1
ATOM 737 N N . GLY A 1 111 ? -1.034 -13.153 5.982 1.00 95.62 111 GLY A N 1
ATOM 738 C CA . GLY A 1 111 ? -1.567 -12.034 6.753 1.00 95.62 111 GLY A CA 1
ATOM 739 C C . GLY A 1 111 ? -3.085 -11.892 6.633 1.00 95.62 111 GLY A C 1
ATOM 740 O O . GLY A 1 111 ? -3.774 -11.813 7.652 1.00 95.62 111 GLY A O 1
ATOM 741 N N . PHE A 1 112 ? -3.645 -11.918 5.420 1.00 96.50 112 PHE A N 1
ATOM 742 C CA . PHE A 1 112 ? -5.101 -11.813 5.247 1.00 96.50 112 PHE A CA 1
ATOM 743 C C . PHE A 1 112 ? -5.849 -13.066 5.722 1.00 96.50 112 PHE A C 1
ATOM 745 O O . PHE A 1 112 ? -6.926 -12.944 6.312 1.00 96.50 112 PHE A O 1
ATOM 752 N N . ALA A 1 113 ? -5.274 -14.262 5.547 1.00 95.88 113 ALA A N 1
ATOM 753 C CA . ALA A 1 113 ? -5.872 -15.501 6.046 1.00 95.88 113 ALA A CA 1
ATOM 754 C C . ALA A 1 113 ? -5.917 -15.549 7.583 1.00 95.88 113 ALA A C 1
ATOM 756 O O . ALA A 1 113 ? -6.929 -15.944 8.167 1.00 95.88 113 ALA A O 1
ATOM 757 N N . VAL A 1 114 ? -4.839 -15.131 8.253 1.00 96.12 114 VAL A N 1
ATOM 758 C CA . VAL A 1 114 ? -4.784 -15.060 9.721 1.00 96.12 114 VAL A CA 1
ATOM 759 C C . VAL A 1 114 ? -5.710 -13.968 10.245 1.00 96.12 114 VAL A C 1
ATOM 761 O O . VAL A 1 114 ? -6.466 -14.226 11.181 1.00 96.12 114 VAL A O 1
ATOM 764 N N . THR A 1 115 ? -5.730 -12.795 9.608 1.00 95.56 115 THR A N 1
ATOM 765 C CA . THR A 1 115 ? -6.659 -11.715 9.968 1.00 95.56 115 THR A CA 1
ATOM 766 C C . THR A 1 115 ? -8.106 -12.192 9.908 1.00 95.56 115 THR A C 1
ATOM 768 O O . THR A 1 115 ? -8.855 -11.983 10.861 1.00 95.56 115 THR A O 1
ATOM 771 N N . GLN A 1 116 ? -8.496 -12.881 8.830 1.00 94.88 116 GLN A N 1
ATOM 772 C CA . GLN A 1 116 ? -9.850 -13.418 8.690 1.00 94.88 116 GLN A CA 1
ATOM 773 C C . GLN A 1 116 ? -10.200 -14.347 9.859 1.00 94.88 116 GLN A C 1
ATOM 775 O O . GLN A 1 116 ? -11.208 -14.139 10.528 1.00 94.88 116 GLN A O 1
ATOM 780 N N . ARG A 1 117 ? -9.318 -15.306 10.176 1.00 95.00 117 ARG A N 1
ATOM 781 C CA . ARG A 1 117 ? -9.510 -16.231 11.306 1.00 95.00 117 ARG A CA 1
ATOM 782 C C . ARG A 1 117 ? -9.638 -15.501 12.640 1.00 95.00 117 ARG A C 1
ATOM 784 O O . ARG A 1 117 ? -10.466 -15.886 13.457 1.00 95.00 117 ARG A O 1
ATOM 791 N N . MET A 1 118 ? -8.838 -14.457 12.867 1.00 95.31 118 MET A N 1
ATOM 792 C CA . MET A 1 118 ? -8.922 -13.647 14.085 1.00 95.31 118 MET A CA 1
ATOM 793 C C . MET A 1 118 ? -10.260 -12.916 14.199 1.00 95.31 118 MET A C 1
ATOM 795 O O . MET A 1 118 ? -10.841 -12.874 15.280 1.00 95.31 118 MET A O 1
ATOM 799 N N . LEU A 1 119 ? -10.754 -12.352 13.096 1.00 93.25 119 LEU A N 1
ATOM 800 C CA . LEU A 1 119 ? -12.008 -11.600 13.072 1.00 93.25 119 LEU A CA 1
ATOM 801 C C . LEU A 1 119 ? -13.246 -12.496 13.187 1.00 93.25 119 LEU A C 1
ATOM 803 O O . LEU A 1 119 ? -14.238 -12.087 13.794 1.00 93.25 119 LEU A O 1
ATOM 807 N N . ASP A 1 120 ? -13.180 -13.719 12.663 1.00 92.75 120 ASP A N 1
ATOM 808 C CA . ASP A 1 120 ? -14.266 -14.697 12.759 1.00 92.75 120 ASP A CA 1
ATOM 809 C C . ASP A 1 120 ? -14.494 -15.178 14.203 1.00 92.75 120 ASP A C 1
ATOM 811 O O . ASP A 1 120 ? -15.623 -15.502 14.564 1.00 92.75 120 ASP A O 1
ATOM 815 N N . MET A 1 121 ? -13.474 -15.131 15.074 1.00 91.88 121 MET A N 1
ATOM 816 C CA . MET A 1 121 ? -13.628 -15.439 16.507 1.00 91.88 121 MET A CA 1
ATOM 817 C C . MET A 1 121 ? -14.513 -14.435 17.262 1.00 91.88 121 MET A C 1
ATOM 819 O O . MET A 1 121 ? -15.006 -14.750 18.344 1.00 91.88 121 MET A O 1
ATOM 823 N N . PHE A 1 122 ? -14.722 -13.232 16.719 1.00 89.56 122 PHE A N 1
ATOM 824 C CA . PHE A 1 122 ? -15.605 -12.226 17.318 1.00 89.56 122 PHE A CA 1
ATOM 825 C C . PHE A 1 122 ? -17.065 -12.356 16.865 1.00 89.56 122 PHE A C 1
ATOM 827 O O . PHE A 1 122 ? -17.916 -11.610 17.353 1.00 89.56 122 PHE A O 1
ATOM 834 N N . LYS A 1 123 ? -17.369 -13.267 15.932 1.00 89.25 123 LYS A N 1
ATOM 835 C CA . LYS A 1 123 ? -18.727 -13.484 15.431 1.00 89.25 123 LYS A CA 1
ATOM 836 C C . LYS A 1 123 ? -19.557 -14.265 16.447 1.00 89.25 123 LYS A C 1
ATOM 838 O O . LYS A 1 123 ? -19.129 -15.305 16.945 1.00 89.25 123 LYS A O 1
ATOM 843 N N . ARG A 1 124 ? -20.762 -13.780 16.737 1.00 91.00 124 ARG A N 1
ATOM 844 C CA . ARG A 1 124 ? -21.702 -14.449 17.642 1.00 91.00 124 ARG A CA 1
ATOM 845 C C . ARG A 1 124 ? -22.648 -15.361 16.853 1.00 91.00 124 ARG A C 1
ATOM 847 O O . ARG A 1 124 ? -22.929 -15.074 15.690 1.00 91.00 124 ARG A O 1
ATOM 854 N N . PRO A 1 125 ? -23.174 -16.438 17.466 1.00 88.31 125 PRO A N 1
ATOM 855 C CA . PRO A 1 125 ? -24.132 -17.329 16.805 1.00 88.31 125 PRO A CA 1
ATOM 856 C C . PRO A 1 125 ? -25.416 -16.628 16.340 1.00 88.31 125 PRO A C 1
ATOM 858 O O . PRO A 1 125 ? -25.967 -17.004 15.311 1.00 88.31 125 PRO A O 1
ATOM 861 N N . ASP A 1 126 ? -25.851 -15.599 17.074 1.00 91.56 126 ASP A N 1
ATOM 862 C CA . ASP A 1 126 ? -27.087 -14.851 16.805 1.00 91.56 126 ASP A CA 1
ATOM 863 C C . ASP A 1 126 ? -26.877 -13.621 15.899 1.00 91.56 126 ASP A C 1
ATOM 865 O O . ASP A 1 126 ? -27.819 -12.865 15.654 1.00 91.56 126 ASP A O 1
ATOM 869 N N . ASP A 1 127 ? -25.652 -13.386 15.412 1.00 88.38 127 ASP A N 1
ATOM 870 C CA . ASP A 1 127 ? -25.385 -12.281 14.488 1.00 88.38 127 ASP A CA 1
ATOM 871 C C . ASP A 1 127 ? -26.072 -12.539 13.130 1.00 88.38 127 ASP A C 1
ATOM 873 O O . ASP A 1 127 ? -26.111 -13.679 12.651 1.00 88.38 127 ASP A O 1
ATOM 877 N N . PRO A 1 128 ? -26.592 -11.492 12.460 1.00 89.38 128 PRO A N 1
ATOM 878 C CA . PRO A 1 128 ? -27.211 -11.640 11.149 1.00 89.38 128 PRO A CA 1
ATOM 879 C C . PRO A 1 128 ? -26.216 -12.189 10.109 1.00 89.38 128 PRO A C 1
ATOM 881 O O . PRO A 1 128 ? -25.000 -12.016 10.242 1.00 89.38 128 PRO A O 1
ATOM 884 N N . PRO A 1 129 ? -26.710 -12.838 9.038 1.00 88.62 129 PRO A N 1
ATOM 885 C CA . PRO A 1 129 ? -25.850 -13.330 7.971 1.00 88.62 129 PRO A CA 1
ATOM 886 C C . PRO A 1 129 ? -25.102 -12.176 7.297 1.00 88.62 129 PRO A C 1
ATOM 888 O O . PRO A 1 129 ? -25.667 -11.122 7.008 1.00 88.62 129 PRO A O 1
ATOM 891 N N . GLU A 1 130 ? -23.823 -12.406 7.015 1.00 88.00 130 GLU A N 1
ATOM 892 C CA . GLU A 1 130 ? -22.946 -11.439 6.360 1.00 88.00 130 GLU A CA 1
ATOM 893 C C . GLU A 1 130 ? -22.705 -11.808 4.907 1.00 88.00 130 GLU A C 1
ATOM 895 O O . GLU A 1 130 ? -22.451 -12.966 4.573 1.00 88.00 130 GLU A O 1
ATOM 900 N N . TYR A 1 131 ? -22.697 -10.793 4.051 1.00 92.31 131 TYR A N 1
ATOM 901 C CA . TYR A 1 131 ? -22.538 -10.941 2.610 1.00 92.31 131 TYR A CA 1
ATOM 902 C C . TYR A 1 131 ? -21.194 -10.360 2.156 1.00 92.31 131 TYR A C 1
ATOM 904 O O . TYR A 1 131 ? -21.128 -9.503 1.279 1.00 92.31 131 TYR A O 1
ATOM 912 N N . ASN A 1 132 ? -20.099 -10.819 2.771 1.00 88.88 132 ASN A N 1
ATOM 913 C CA . ASN A 1 132 ? -18.755 -10.258 2.561 1.00 88.88 132 ASN A CA 1
ATOM 914 C C . ASN A 1 132 ? -18.260 -10.373 1.104 1.00 88.88 132 ASN A C 1
ATOM 916 O O . ASN A 1 132 ? -17.455 -9.560 0.658 1.00 88.88 132 ASN A O 1
ATOM 920 N N . TYR A 1 133 ? -18.795 -11.312 0.317 1.00 89.12 133 TYR A N 1
ATOM 921 C CA . TYR A 1 133 ? -18.503 -11.422 -1.117 1.00 89.12 133 TYR A CA 1
ATOM 922 C C . TYR A 1 133 ? -18.941 -10.189 -1.927 1.00 89.12 133 TYR A C 1
ATOM 924 O O . TYR A 1 133 ? -18.422 -9.959 -3.015 1.00 89.12 133 TYR A O 1
ATOM 932 N N . LEU A 1 134 ? -19.860 -9.361 -1.415 1.00 93.12 134 LEU A N 1
ATOM 933 C CA . LEU A 1 134 ? -20.275 -8.120 -2.076 1.00 93.12 134 LEU A CA 1
ATOM 934 C C . LEU A 1 134 ? -19.129 -7.104 -2.191 1.00 93.12 134 LEU A C 1
ATOM 936 O O . LEU A 1 134 ? -19.133 -6.284 -3.107 1.00 93.12 134 LEU A O 1
ATOM 940 N N . TYR A 1 135 ? -18.104 -7.196 -1.339 1.00 88.94 135 TYR A N 1
ATOM 941 C CA . TYR A 1 135 ? -16.898 -6.369 -1.445 1.00 88.94 135 TYR A CA 1
ATOM 942 C C . TYR A 1 135 ? -16.016 -6.722 -2.654 1.00 88.94 135 TYR A C 1
ATOM 944 O O . TYR A 1 135 ? -15.091 -5.978 -2.971 1.00 88.94 135 TYR A O 1
ATOM 952 N N . LEU A 1 136 ? -16.343 -7.777 -3.407 1.00 88.69 136 LEU A N 1
ATOM 953 C CA . LEU A 1 136 ? -15.767 -7.998 -4.733 1.00 88.69 136 LEU A CA 1
ATOM 954 C C . LEU A 1 136 ? -16.223 -6.937 -5.744 1.00 88.69 136 LEU A C 1
ATOM 956 O O . LEU A 1 136 ? -15.494 -6.672 -6.693 1.00 88.69 136 LEU A O 1
ATOM 960 N N . MET A 1 137 ? -17.382 -6.294 -5.545 1.00 93.00 137 MET A N 1
ATOM 961 C CA . MET A 1 137 ? -17.878 -5.243 -6.444 1.00 93.00 137 MET A CA 1
ATOM 962 C C . MET A 1 137 ? -16.942 -4.027 -6.535 1.00 93.00 137 MET A C 1
ATOM 964 O O . MET A 1 137 ? -16.558 -3.689 -7.653 1.00 93.00 137 MET A O 1
ATOM 968 N N . PRO A 1 138 ? -16.528 -3.364 -5.431 1.00 92.44 138 PRO A N 1
ATOM 969 C CA . PRO A 1 138 ? -15.583 -2.251 -5.520 1.00 92.44 138 PRO A CA 1
ATOM 970 C C . PRO A 1 138 ? -14.226 -2.685 -6.088 1.00 92.44 138 PRO A C 1
ATOM 972 O O . PRO A 1 138 ? -13.650 -1.952 -6.887 1.00 92.44 138 PRO A O 1
ATOM 975 N N . GLY A 1 139 ? -13.746 -3.890 -5.757 1.00 91.19 139 GLY A N 1
ATOM 976 C CA . GLY A 1 139 ? -12.522 -4.432 -6.355 1.00 91.19 139 GLY A CA 1
ATOM 977 C C . GLY A 1 139 ? -12.640 -4.605 -7.868 1.00 91.19 139 GLY A C 1
ATOM 978 O O . GLY A 1 139 ? -11.801 -4.107 -8.613 1.00 91.19 139 GLY A O 1
ATOM 979 N N . ALA A 1 140 ? -13.724 -5.224 -8.337 1.00 93.12 140 ALA A N 1
ATOM 980 C CA . ALA A 1 140 ? -14.008 -5.378 -9.758 1.00 93.12 140 ALA A CA 1
ATOM 981 C C . ALA A 1 140 ? -14.179 -4.026 -10.466 1.00 93.12 140 ALA A C 1
ATOM 983 O O . ALA A 1 140 ? -13.719 -3.873 -11.594 1.00 93.12 140 ALA A O 1
ATOM 984 N N . ALA A 1 141 ? -14.787 -3.035 -9.809 1.00 94.31 141 ALA A N 1
ATOM 985 C CA . ALA A 1 141 ? -14.948 -1.695 -10.360 1.00 94.31 141 ALA A CA 1
ATOM 986 C C . ALA A 1 141 ? -13.597 -0.998 -10.569 1.00 94.31 141 ALA A C 1
ATOM 988 O O . ALA A 1 141 ? -13.336 -0.504 -11.663 1.00 94.31 141 ALA A O 1
ATOM 989 N N . VAL A 1 142 ? -12.717 -1.003 -9.560 1.00 94.06 142 VAL A N 1
ATOM 990 C CA . VAL A 1 142 ? -11.374 -0.404 -9.662 1.00 94.06 142 VAL A CA 1
ATOM 991 C C . VAL A 1 142 ? -10.548 -1.117 -10.731 1.00 94.06 142 VAL A C 1
ATOM 993 O O . VAL A 1 142 ? -9.975 -0.472 -11.604 1.00 94.06 142 VAL A O 1
ATOM 996 N N . MET A 1 143 ? -10.532 -2.448 -10.700 1.00 91.31 143 MET A N 1
ATOM 997 C CA . MET A 1 143 ? -9.762 -3.274 -11.630 1.00 91.31 143 MET A CA 1
ATOM 998 C C . MET A 1 143 ? -10.262 -3.167 -13.071 1.00 91.31 143 MET A C 1
ATOM 1000 O O . MET A 1 143 ? -9.467 -3.044 -14.001 1.00 91.31 143 MET A O 1
ATOM 1004 N N . GLY A 1 144 ? -11.581 -3.182 -13.260 1.00 92.62 144 GLY A N 1
ATOM 1005 C CA . GLY A 1 144 ? -12.214 -3.018 -14.562 1.00 92.62 144 GLY A CA 1
ATOM 1006 C C . GLY A 1 144 ? -11.979 -1.623 -15.132 1.00 92.62 144 GLY A C 1
ATOM 1007 O O . GLY A 1 144 ? -11.589 -1.499 -16.290 1.00 92.62 144 GLY A O 1
ATOM 1008 N N . ALA A 1 145 ? -12.140 -0.577 -14.313 1.00 93.88 145 ALA A N 1
ATOM 1009 C CA . ALA A 1 145 ? -11.849 0.795 -14.721 1.00 93.88 145 ALA A CA 1
ATOM 1010 C C . ALA A 1 145 ? -10.371 0.967 -15.091 1.00 93.88 14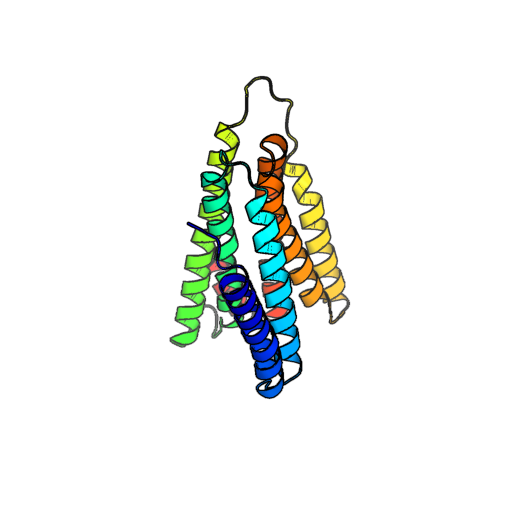5 ALA A C 1
ATOM 1012 O O . ALA A 1 145 ? -10.079 1.543 -16.136 1.00 93.88 145 ALA A O 1
ATOM 1013 N N . TYR A 1 146 ? -9.452 0.424 -14.285 1.00 94.31 146 TYR A N 1
ATOM 1014 C CA . TYR A 1 146 ? -8.019 0.426 -14.577 1.00 94.31 146 TYR A CA 1
ATOM 1015 C C . TYR A 1 146 ? -7.705 -0.263 -15.908 1.00 94.31 146 TYR A C 1
ATOM 1017 O O . TYR A 1 146 ? -7.074 0.347 -16.766 1.00 94.31 146 TYR A O 1
ATOM 1025 N N . GLY A 1 147 ? -8.193 -1.490 -16.114 1.00 91.69 147 GLY A N 1
ATOM 1026 C CA . GLY A 1 147 ? -7.931 -2.256 -17.333 1.00 91.69 147 GLY A CA 1
ATOM 1027 C C . GLY A 1 147 ? -8.484 -1.586 -18.591 1.00 91.69 147 GLY A C 1
ATOM 1028 O O . GLY A 1 147 ? -7.765 -1.442 -19.577 1.00 91.69 147 GLY A O 1
ATOM 1029 N N . LEU A 1 148 ? -9.734 -1.115 -18.548 1.00 93.56 148 LEU A N 1
ATOM 1030 C CA . LEU A 1 148 ? -10.350 -0.404 -19.672 1.00 93.56 148 LEU A CA 1
ATOM 1031 C C . LEU A 1 148 ? -9.653 0.931 -19.951 1.00 93.56 148 LEU A C 1
ATOM 1033 O O . LEU A 1 148 ? -9.396 1.261 -21.106 1.00 93.56 148 LEU A O 1
ATOM 1037 N N . GLY A 1 149 ? -9.326 1.691 -18.904 1.00 93.38 149 GLY A N 1
ATOM 1038 C CA . GLY A 1 149 ? -8.661 2.980 -19.054 1.00 93.38 149 GLY A CA 1
ATOM 1039 C C . GLY A 1 149 ? -7.224 2.846 -19.562 1.00 93.38 149 GLY A C 1
ATOM 1040 O O . GLY A 1 149 ? -6.796 3.621 -20.416 1.00 93.38 149 GLY A O 1
ATOM 1041 N N . SER A 1 150 ? -6.493 1.839 -19.081 1.00 90.44 150 SER A N 1
ATOM 1042 C CA . SER A 1 150 ? -5.144 1.518 -19.551 1.00 90.44 150 SER A CA 1
ATOM 1043 C C . SER A 1 150 ? -5.170 1.075 -21.018 1.00 90.44 150 SER A C 1
ATOM 1045 O O . SER A 1 150 ? -4.413 1.607 -21.828 1.00 90.44 150 SER A O 1
ATOM 1047 N N . ALA A 1 151 ? -6.116 0.207 -21.401 1.00 90.00 151 ALA A N 1
ATOM 1048 C CA . ALA A 1 151 ? -6.298 -0.218 -22.791 1.00 90.00 151 ALA A CA 1
ATOM 1049 C C . ALA A 1 151 ? -6.692 0.936 -23.733 1.00 90.00 151 ALA A C 1
ATOM 1051 O O . ALA A 1 151 ? -6.316 0.934 -24.903 1.00 90.00 151 ALA A O 1
ATOM 1052 N N . ALA A 1 152 ? -7.421 1.934 -23.228 1.00 93.94 152 ALA A N 1
ATOM 1053 C CA . ALA A 1 152 ? -7.761 3.149 -23.965 1.00 93.94 152 ALA A CA 1
ATOM 1054 C C . ALA A 1 152 ? -6.605 4.172 -24.048 1.00 93.94 152 ALA A C 1
ATOM 1056 O O . ALA A 1 152 ? -6.745 5.188 -24.727 1.00 93.94 152 ALA A O 1
ATOM 1057 N N . GLY A 1 153 ? -5.470 3.922 -23.383 1.00 90.44 153 GLY A N 1
ATOM 1058 C CA . GLY A 1 153 ? -4.286 4.782 -23.433 1.00 90.44 153 GLY A CA 1
ATOM 1059 C C . GLY A 1 153 ? -4.330 6.000 -22.504 1.00 90.44 153 GLY A C 1
ATOM 1060 O O . GLY A 1 153 ? -3.595 6.963 -22.728 1.00 90.44 153 GLY A O 1
ATOM 1061 N N . TYR A 1 154 ? -5.170 5.999 -21.463 1.00 93.19 154 TYR A N 1
ATOM 1062 C CA . TYR A 1 154 ? -5.180 7.082 -20.476 1.00 93.19 154 TYR A CA 1
ATOM 1063 C C . TYR A 1 154 ? -3.948 7.007 -19.559 1.00 93.19 154 TYR A C 1
ATOM 1065 O O . TYR A 1 154 ? -3.773 6.047 -18.809 1.00 93.19 154 TYR A O 1
ATOM 1073 N N . ALA A 1 155 ? -3.121 8.055 -19.575 1.00 86.88 155 ALA A N 1
ATOM 1074 C CA . ALA A 1 155 ? -1.823 8.079 -18.891 1.00 86.88 155 ALA A CA 1
ATOM 1075 C C . ALA A 1 155 ? -1.902 8.024 -17.349 1.00 86.88 155 ALA A C 1
ATOM 1077 O O . ALA A 1 155 ? -1.012 7.481 -16.706 1.00 86.88 155 ALA A O 1
ATOM 1078 N N . GLU A 1 156 ? -2.971 8.548 -16.742 1.00 91.38 156 GLU A N 1
ATOM 1079 C CA . GLU A 1 156 ? -3.078 8.683 -15.276 1.00 91.38 156 GLU A CA 1
ATOM 1080 C C . GLU A 1 156 ? -3.719 7.475 -14.573 1.00 91.38 156 GLU A C 1
ATOM 1082 O O . GLU A 1 156 ? -3.936 7.494 -13.359 1.00 91.38 156 GLU A O 1
ATOM 1087 N N . MET A 1 157 ? -4.030 6.403 -15.308 1.00 93.31 157 MET A N 1
ATOM 1088 C CA . MET A 1 157 ? -4.753 5.257 -14.747 1.00 93.31 157 MET A CA 1
ATOM 1089 C C . MET A 1 157 ? -3.969 4.550 -13.644 1.00 93.31 157 MET A C 1
ATOM 1091 O O . MET A 1 157 ? -4.549 4.213 -12.612 1.00 93.31 157 MET A O 1
ATOM 1095 N N . THR A 1 158 ? -2.656 4.381 -13.814 1.00 92.62 158 THR A N 1
ATOM 1096 C CA . THR A 1 158 ? -1.789 3.770 -12.797 1.00 92.62 158 THR A CA 1
ATOM 1097 C C . THR A 1 158 ? -1.747 4.624 -11.525 1.00 92.62 158 THR A C 1
ATOM 1099 O O . THR A 1 158 ? -1.947 4.107 -10.425 1.00 92.62 158 THR A O 1
ATOM 1102 N N . SER A 1 159 ? -1.598 5.948 -11.660 1.00 93.38 159 SER A N 1
ATOM 1103 C CA . SER A 1 159 ? -1.632 6.895 -10.534 1.00 93.38 159 SER A CA 1
ATOM 1104 C C . SER A 1 159 ? -2.944 6.806 -9.744 1.00 93.38 159 SER A C 1
ATOM 1106 O O . SER A 1 159 ? -2.934 6.771 -8.511 1.00 93.38 159 SER A O 1
ATOM 1108 N N . MET A 1 160 ? -4.082 6.749 -10.444 1.00 94.94 160 MET A N 1
ATOM 1109 C CA . MET A 1 160 ? -5.408 6.660 -9.819 1.00 94.94 160 MET A CA 1
ATOM 1110 C C . MET A 1 160 ? -5.674 5.289 -9.191 1.00 94.94 160 MET A C 1
ATOM 1112 O O . MET A 1 160 ? -6.323 5.206 -8.143 1.00 94.94 160 MET A O 1
ATOM 1116 N N . ALA A 1 161 ? -5.143 4.215 -9.774 1.00 95.31 161 ALA A N 1
ATOM 1117 C CA . ALA A 1 161 ? -5.219 2.883 -9.190 1.00 95.31 161 ALA A CA 1
ATOM 1118 C C . ALA A 1 161 ? -4.413 2.798 -7.882 1.00 95.31 161 ALA A C 1
ATOM 1120 O O . ALA A 1 161 ? -4.930 2.294 -6.886 1.00 95.31 161 ALA A O 1
ATOM 1121 N N . TYR A 1 162 ? -3.212 3.387 -7.819 1.00 95.31 162 TYR A N 1
ATOM 1122 C CA . TYR A 1 162 ? -2.442 3.470 -6.570 1.00 95.31 162 TYR A CA 1
ATOM 1123 C C . TYR A 1 162 ? -3.126 4.319 -5.496 1.00 95.31 162 TYR A C 1
ATOM 1125 O O . TYR A 1 162 ? -3.087 3.962 -4.314 1.00 95.31 162 TYR A O 1
ATOM 1133 N N . LEU A 1 163 ? -3.797 5.409 -5.881 1.00 95.75 163 LEU A N 1
ATOM 1134 C CA . LEU A 1 163 ? -4.621 6.179 -4.949 1.00 95.75 163 LEU A CA 1
ATOM 1135 C C . LEU A 1 163 ? -5.783 5.331 -4.414 1.00 95.75 163 LEU A C 1
ATOM 1137 O O . LEU A 1 163 ? -5.988 5.272 -3.204 1.00 95.75 163 LEU A O 1
ATOM 1141 N N . SER A 1 164 ? -6.495 4.625 -5.294 1.00 96.25 164 SER A N 1
ATOM 1142 C CA . SER A 1 164 ? -7.612 3.744 -4.924 1.00 96.25 164 SER A CA 1
ATOM 1143 C C . SER A 1 164 ? -7.162 2.623 -3.982 1.00 96.25 164 SER A C 1
ATOM 1145 O O . SER A 1 164 ? -7.773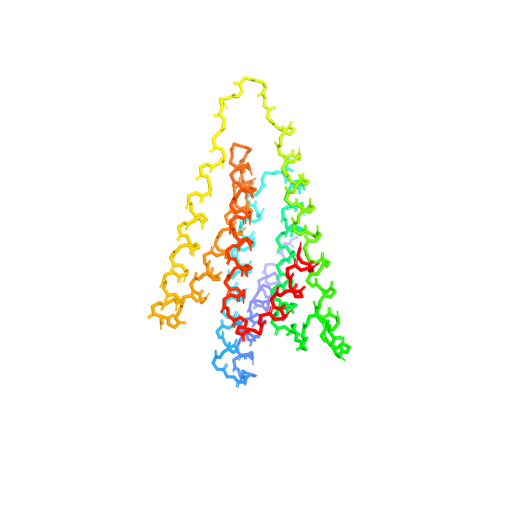 2.416 -2.933 1.00 96.25 164 SER A O 1
ATOM 1147 N N . SER A 1 165 ? -6.040 1.970 -4.301 1.00 96.94 165 SER A N 1
ATOM 1148 C CA . SER A 1 165 ? -5.373 0.982 -3.448 1.00 96.94 165 SER A CA 1
ATOM 1149 C C . SER A 1 165 ? -5.064 1.562 -2.067 1.00 96.94 165 SER A C 1
ATOM 1151 O O . SER A 1 165 ? -5.395 0.958 -1.049 1.00 96.94 165 SER A O 1
ATOM 1153 N N . SER A 1 166 ? -4.463 2.754 -2.017 1.00 96.19 166 SER A N 1
ATOM 1154 C CA . SER A 1 166 ? -4.080 3.414 -0.762 1.00 96.19 166 SER A CA 1
ATOM 1155 C C . SER A 1 166 ? -5.295 3.752 0.103 1.00 96.19 166 SER A C 1
ATOM 1157 O O . SER A 1 166 ? -5.282 3.495 1.305 1.00 96.19 166 SER A O 1
ATOM 1159 N N . LEU A 1 167 ? -6.367 4.272 -0.500 1.00 96.44 167 LEU A N 1
ATOM 1160 C CA . LEU A 1 167 ? -7.614 4.574 0.20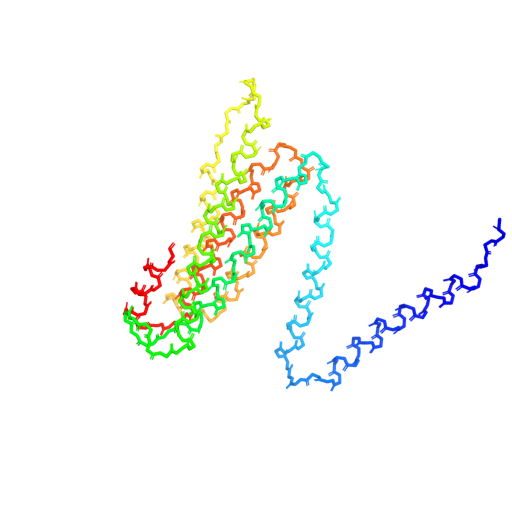3 1.00 96.44 167 LEU A CA 1
ATOM 1161 C C . LEU A 1 167 ? -8.277 3.307 0.754 1.00 96.44 167 LEU A C 1
ATOM 1163 O O . LEU A 1 167 ? -8.753 3.319 1.886 1.00 96.44 167 LEU A O 1
ATOM 1167 N N . CYS A 1 168 ? -8.258 2.203 0.002 1.00 96.88 168 CYS A N 1
ATOM 1168 C CA . CYS A 1 168 ? -8.763 0.915 0.476 1.00 96.88 168 CYS A CA 1
ATOM 1169 C C . CYS A 1 168 ? -7.927 0.369 1.644 1.00 96.88 168 CYS A C 1
ATOM 1171 O O . CYS A 1 168 ? -8.497 -0.096 2.626 1.00 96.88 168 CYS A O 1
ATOM 1173 N N . CYS A 1 169 ? -6.595 0.487 1.594 1.00 97.38 169 CYS A N 1
ATOM 1174 C CA . CYS A 1 169 ? -5.709 0.092 2.695 1.00 97.38 169 CYS A CA 1
ATOM 1175 C C . CYS A 1 169 ? -5.918 0.947 3.957 1.00 97.38 169 CYS A C 1
ATOM 1177 O O . CYS A 1 169 ? -5.947 0.416 5.066 1.00 97.38 169 CYS A O 1
ATOM 1179 N N . ILE A 1 170 ? -6.108 2.263 3.810 1.00 96.88 170 ILE A N 1
ATOM 1180 C CA . ILE A 1 170 ? -6.453 3.146 4.935 1.00 96.88 170 ILE A CA 1
ATOM 1181 C C . ILE A 1 170 ? -7.834 2.769 5.486 1.00 96.88 170 ILE A C 1
ATOM 1183 O O . ILE A 1 170 ? -7.991 2.613 6.695 1.00 96.88 170 ILE A O 1
ATOM 1187 N N . GLY A 1 171 ? -8.819 2.550 4.611 1.00 96.38 171 GLY A N 1
ATOM 1188 C CA . GLY A 1 171 ? -10.164 2.103 4.977 1.00 96.38 171 GLY A CA 1
ATOM 1189 C C . GLY A 1 171 ? -10.176 0.750 5.692 1.00 96.38 171 GLY A C 1
ATOM 1190 O O . GLY A 1 171 ? -10.953 0.559 6.629 1.00 96.38 171 GLY A O 1
ATOM 1191 N N . ALA A 1 172 ? -9.271 -0.157 5.315 1.00 97.06 172 ALA A N 1
ATOM 1192 C CA . ALA A 1 172 ? -9.073 -1.433 5.986 1.00 97.06 172 ALA A CA 1
ATOM 1193 C C . ALA A 1 172 ? -8.771 -1.218 7.470 1.00 97.06 172 ALA A C 1
ATOM 1195 O O . ALA A 1 172 ? -9.480 -1.755 8.312 1.00 97.06 172 ALA A O 1
ATOM 1196 N N . ILE A 1 173 ? -7.802 -0.355 7.791 1.00 96.75 173 ILE A N 1
ATOM 1197 C CA . ILE A 1 173 ? -7.441 -0.011 9.173 1.00 96.75 173 ILE A CA 1
ATOM 1198 C C . ILE A 1 173 ? -8.571 0.774 9.855 1.00 96.75 173 ILE A C 1
ATOM 1200 O O . ILE A 1 173 ? -8.956 0.441 10.973 1.00 96.75 173 ILE A O 1
ATOM 1204 N N . ALA A 1 174 ? -9.143 1.773 9.177 1.00 96.56 174 ALA A N 1
ATOM 1205 C CA . ALA A 1 174 ? -10.195 2.632 9.727 1.00 96.56 174 ALA A CA 1
ATOM 1206 C C . ALA A 1 174 ? -11.416 1.834 10.198 1.00 96.56 174 ALA A C 1
ATOM 1208 O O . ALA A 1 174 ? -12.023 2.134 11.221 1.00 96.56 174 ALA A O 1
ATOM 1209 N N . SER A 1 175 ? -11.769 0.778 9.471 1.00 95.44 175 SER A N 1
ATOM 1210 C CA . SER A 1 175 ? -12.910 -0.073 9.807 1.00 95.44 175 SER A CA 1
ATOM 1211 C C . SER A 1 175 ? -12.710 -0.933 11.067 1.00 95.44 175 SER A C 1
ATOM 1213 O O . SER A 1 175 ? -13.685 -1.471 11.589 1.00 95.44 175 SER A O 1
ATOM 1215 N N . LEU A 1 176 ? -11.487 -1.037 11.605 1.00 94.12 176 LEU A N 1
ATOM 1216 C CA . LEU A 1 176 ? -11.237 -1.647 12.917 1.00 94.12 176 LEU A CA 1
ATOM 1217 C C . LEU A 1 176 ? -11.623 -0.701 14.076 1.00 94.12 176 LEU A C 1
ATOM 1219 O O . LEU A 1 176 ? -11.485 -1.063 15.246 1.00 94.12 176 LEU A O 1
ATOM 1223 N N . ALA A 1 177 ? -12.160 0.488 13.786 1.00 93.44 177 ALA A N 1
ATOM 1224 C CA . ALA A 1 177 ? -12.758 1.374 14.784 1.00 93.44 177 ALA A CA 1
ATOM 1225 C C . ALA A 1 177 ? -14.056 0.822 15.399 1.00 93.44 177 ALA A C 1
ATOM 1227 O O . ALA A 1 177 ? -14.569 1.364 16.378 1.00 93.44 177 ALA A O 1
ATOM 1228 N N . THR A 1 178 ? -14.631 -0.252 14.851 1.00 92.88 178 THR A N 1
ATOM 1229 C CA . THR A 1 178 ? -15.798 -0.918 15.442 1.00 92.88 178 THR A CA 1
ATOM 1230 C C . THR A 1 178 ? -15.785 -2.410 15.121 1.00 92.88 178 THR A C 1
ATOM 1232 O O . THR A 1 178 ? -15.372 -2.825 14.041 1.00 92.88 178 THR A O 1
ATOM 1235 N N . GLN A 1 179 ? -16.265 -3.250 16.045 1.00 90.25 179 GLN A N 1
ATOM 1236 C CA . GLN A 1 179 ? -16.308 -4.706 15.827 1.00 90.25 179 GLN A CA 1
ATOM 1237 C C . GLN A 1 179 ? -17.228 -5.106 14.663 1.00 90.25 179 GLN A C 1
ATOM 1239 O O . GLN A 1 179 ? -16.920 -6.052 13.944 1.00 90.25 179 GLN A O 1
ATOM 1244 N N . SER A 1 180 ? -18.320 -4.369 14.443 1.00 89.75 180 SER A N 1
ATOM 1245 C CA . SER A 1 180 ? -19.264 -4.615 13.344 1.00 89.75 180 SER A CA 1
ATOM 1246 C C . SER A 1 180 ? -18.661 -4.347 11.963 1.00 89.75 180 SER A C 1
ATOM 1248 O O . SER A 1 180 ? -19.026 -5.003 10.993 1.00 89.75 180 SER A O 1
ATOM 1250 N N . THR A 1 181 ? -17.723 -3.405 11.864 1.00 92.50 181 THR A N 1
ATOM 1251 C CA . THR A 1 181 ? -17.074 -3.008 10.607 1.00 92.50 181 THR A CA 1
ATOM 1252 C C . THR A 1 181 ? -15.741 -3.715 10.371 1.00 92.50 181 THR A C 1
ATOM 1254 O O . THR A 1 181 ? -15.231 -3.687 9.255 1.00 92.50 181 THR A O 1
ATOM 1257 N N . ALA A 1 182 ? -15.183 -4.395 11.375 1.00 92.81 182 ALA A N 1
ATOM 1258 C CA . ALA A 1 182 ? -13.842 -4.975 11.300 1.00 92.81 182 ALA A CA 1
ATOM 1259 C C . ALA A 1 182 ? -13.681 -5.995 10.154 1.00 92.81 182 ALA A C 1
ATOM 1261 O O . ALA A 1 182 ? -12.643 -6.038 9.494 1.00 92.81 182 ALA A O 1
ATOM 1262 N N . ARG A 1 183 ? -14.724 -6.787 9.867 1.00 91.62 183 ARG A N 1
ATOM 1263 C CA . ARG A 1 183 ? -14.715 -7.782 8.776 1.00 91.62 183 ARG A CA 1
ATOM 1264 C C . ARG A 1 183 ? -14.740 -7.140 7.389 1.00 91.62 183 ARG A C 1
ATOM 1266 O O . ARG A 1 183 ? -14.013 -7.588 6.504 1.00 91.62 183 ARG A O 1
ATOM 1273 N N . MET A 1 184 ? -15.479 -6.039 7.227 1.00 91.75 184 MET A N 1
ATOM 1274 C CA . MET A 1 184 ? -15.382 -5.189 6.033 1.00 91.75 184 MET A CA 1
ATOM 1275 C C . MET A 1 184 ? -13.943 -4.702 5.832 1.00 91.75 184 MET A C 1
ATOM 1277 O O . MET A 1 184 ? -13.469 -4.654 4.700 1.00 91.75 184 MET A O 1
ATOM 1281 N N . GLY A 1 185 ? -13.227 -4.402 6.915 1.00 93.38 185 GLY A N 1
ATOM 1282 C CA . GLY A 1 185 ? -11.825 -4.002 6.867 1.00 93.38 185 GLY A CA 1
ATOM 1283 C C . GLY A 1 185 ? -10.906 -4.975 6.185 1.00 93.38 185 GLY A C 1
ATOM 1284 O O . GLY A 1 185 ? -10.135 -4.588 5.311 1.00 93.38 185 GLY A O 1
ATOM 1285 N N . ASN A 1 186 ? -11.022 -6.247 6.553 1.00 95.69 186 ASN A N 1
ATOM 1286 C CA . ASN A 1 186 ? -10.220 -7.292 5.938 1.00 95.69 186 ASN A CA 1
ATOM 1287 C C . ASN A 1 186 ? -10.470 -7.360 4.422 1.00 95.69 186 ASN A C 1
ATOM 1289 O O . ASN A 1 186 ? -9.525 -7.432 3.642 1.00 95.69 186 ASN A O 1
ATOM 1293 N N . MET A 1 187 ? -11.734 -7.248 3.995 1.00 95.00 187 MET A N 1
ATOM 1294 C CA . MET A 1 187 ? -12.098 -7.259 2.574 1.00 95.00 187 MET A CA 1
ATOM 1295 C C . MET A 1 187 ? -11.595 -6.018 1.828 1.00 95.00 187 MET A C 1
ATOM 1297 O O . MET A 1 187 ? -11.043 -6.146 0.737 1.00 95.00 187 MET A O 1
ATOM 1301 N N . LEU A 1 188 ? -11.725 -4.826 2.418 1.00 96.00 188 LEU A N 1
ATOM 1302 C CA . LEU A 1 188 ? -11.159 -3.595 1.856 1.00 96.00 188 LEU A CA 1
ATOM 1303 C C . LEU A 1 188 ? -9.634 -3.679 1.742 1.00 96.00 188 LEU A C 1
ATOM 1305 O O . LEU A 1 188 ? -9.074 -3.223 0.750 1.00 96.00 188 LEU A O 1
ATOM 1309 N N . GLY A 1 189 ? -8.967 -4.313 2.707 1.00 96.75 189 GLY A N 1
ATOM 1310 C CA . GLY A 1 189 ? -7.530 -4.568 2.652 1.00 96.75 189 GLY A CA 1
ATOM 1311 C C . GLY A 1 189 ? -7.150 -5.462 1.474 1.00 96.75 189 GLY A C 1
ATOM 1312 O O . GLY A 1 189 ? -6.238 -5.120 0.724 1.00 96.75 189 GLY A O 1
ATOM 1313 N N . VAL A 1 190 ? -7.886 -6.558 1.257 1.00 96.31 190 VAL A N 1
ATOM 1314 C CA . VAL A 1 190 ? -7.684 -7.450 0.102 1.00 96.31 190 VAL A CA 1
ATOM 1315 C C . VAL A 1 190 ? -7.901 -6.700 -1.213 1.00 96.31 190 VAL A C 1
ATOM 1317 O O . VAL A 1 190 ? -7.080 -6.812 -2.123 1.00 96.31 190 VAL A O 1
ATOM 1320 N N . VAL A 1 191 ? -8.964 -5.897 -1.319 1.00 96.06 191 VAL A N 1
ATOM 1321 C CA . VAL A 1 191 ? -9.228 -5.054 -2.498 1.00 96.06 191 VAL A CA 1
ATOM 1322 C C . VAL A 1 191 ? -8.093 -4.052 -2.726 1.00 96.06 191 VAL A C 1
ATOM 1324 O O . VAL A 1 191 ? -7.606 -3.915 -3.846 1.00 96.06 191 VAL A O 1
ATOM 1327 N N . GLY A 1 192 ? -7.624 -3.393 -1.666 1.00 96.81 192 GLY A N 1
ATOM 1328 C CA . GLY A 1 192 ? -6.510 -2.454 -1.733 1.00 96.81 192 GLY A CA 1
ATOM 1329 C C . GLY A 1 192 ? -5.248 -3.119 -2.267 1.00 96.81 192 GLY A C 1
ATOM 1330 O O . GLY A 1 192 ? -4.763 -2.746 -3.330 1.00 96.81 192 GLY A O 1
ATOM 1331 N N . VAL A 1 193 ? -4.772 -4.169 -1.599 1.00 97.25 193 VAL A N 1
ATOM 1332 C CA . VAL A 1 193 ? -3.535 -4.862 -1.986 1.00 97.25 193 VAL A CA 1
ATOM 1333 C C . VAL A 1 193 ? -3.629 -5.467 -3.390 1.00 97.25 193 VAL A C 1
ATOM 1335 O O . VAL A 1 193 ? -2.706 -5.293 -4.184 1.00 97.25 193 VAL A O 1
ATOM 1338 N N . SER A 1 194 ? -4.745 -6.116 -3.737 1.00 95.12 194 SER A N 1
ATOM 1339 C CA . SER A 1 194 ? -4.930 -6.695 -5.077 1.00 95.12 194 SER A CA 1
ATOM 1340 C C . SER A 1 194 ? -4.953 -5.633 -6.179 1.00 95.12 194 SER A C 1
ATOM 1342 O O . SER A 1 194 ? -4.299 -5.817 -7.205 1.00 95.12 194 SER A O 1
ATOM 1344 N N . SER A 1 195 ? -5.627 -4.498 -5.960 1.00 94.75 195 SER A N 1
ATOM 1345 C CA . SER A 1 195 ? -5.638 -3.391 -6.925 1.00 94.75 195 SER A CA 1
ATOM 1346 C C . SER A 1 195 ? -4.261 -2.743 -7.102 1.00 94.75 195 SER A C 1
ATOM 1348 O O . SER A 1 195 ? -3.867 -2.457 -8.231 1.00 94.75 195 SER A O 1
ATOM 1350 N N . GLY A 1 196 ? -3.489 -2.579 -6.022 1.00 95.44 196 GLY A N 1
ATOM 1351 C CA . GLY A 1 196 ? -2.117 -2.072 -6.088 1.00 95.44 196 GLY A CA 1
ATOM 1352 C C . GLY A 1 196 ? -1.172 -3.011 -6.842 1.00 95.44 196 GLY A C 1
ATOM 1353 O O . GLY A 1 196 ? -0.389 -2.557 -7.676 1.00 95.44 196 GLY A O 1
ATOM 1354 N N . ILE A 1 197 ? -1.280 -4.322 -6.605 1.00 95.88 197 ILE A N 1
ATOM 1355 C CA . ILE A 1 197 ? -0.496 -5.336 -7.325 1.00 95.88 197 ILE A CA 1
ATOM 1356 C C . ILE A 1 197 ? -0.855 -5.346 -8.808 1.00 95.88 197 ILE A C 1
ATOM 1358 O O . ILE A 1 197 ? 0.030 -5.345 -9.656 1.00 95.88 197 ILE A O 1
ATOM 1362 N N . ALA A 1 198 ? -2.140 -5.308 -9.141 1.00 94.00 198 ALA A N 1
ATOM 1363 C CA . ALA A 1 198 ? -2.565 -5.317 -10.531 1.00 94.00 198 ALA A CA 1
ATOM 1364 C C . ALA A 1 198 ? -2.166 -4.053 -11.299 1.00 94.00 198 ALA A C 1
ATOM 1366 O O . ALA A 1 198 ? -1.776 -4.146 -12.463 1.00 94.00 198 ALA A O 1
ATOM 1367 N N . ALA A 1 199 ? -2.220 -2.888 -10.647 1.00 93.94 199 ALA A N 1
ATOM 1368 C CA . ALA A 1 199 ? -1.706 -1.649 -11.217 1.00 93.94 199 ALA A CA 1
ATOM 1369 C C . ALA A 1 199 ? -0.204 -1.752 -11.513 1.00 93.94 199 ALA A C 1
ATOM 1371 O O . ALA A 1 199 ? 0.239 -1.354 -12.586 1.00 93.94 199 ALA A O 1
ATOM 1372 N N . ALA A 1 200 ? 0.567 -2.357 -10.605 1.00 93.69 200 ALA A N 1
ATOM 1373 C CA . ALA A 1 200 ? 1.988 -2.602 -10.826 1.00 93.69 200 ALA A CA 1
ATOM 1374 C C . ALA A 1 200 ? 2.234 -3.578 -11.989 1.00 93.69 200 ALA A C 1
ATOM 1376 O O . ALA A 1 200 ? 3.079 -3.310 -12.835 1.00 93.69 200 ALA A O 1
ATOM 1377 N N . ILE A 1 201 ? 1.461 -4.666 -12.091 1.00 93.50 201 ILE A N 1
ATOM 1378 C CA . ILE A 1 201 ? 1.543 -5.629 -13.206 1.00 93.50 201 ILE A CA 1
ATOM 1379 C C . ILE A 1 201 ? 1.324 -4.941 -14.559 1.00 93.50 201 ILE A C 1
ATOM 1381 O O . ILE A 1 201 ? 2.039 -5.239 -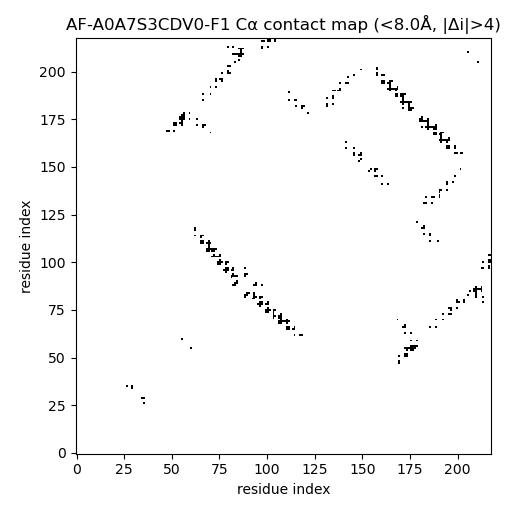15.521 1.00 93.50 201 ILE A O 1
ATOM 1385 N N . GLY A 1 202 ? 0.349 -4.030 -14.639 1.00 89.69 202 GLY A N 1
ATOM 1386 C CA . GLY A 1 202 ? 0.072 -3.265 -15.855 1.00 89.69 202 GLY A CA 1
ATOM 1387 C C . GLY A 1 202 ? 1.149 -2.227 -16.185 1.00 89.69 202 GLY A C 1
ATOM 1388 O O . GLY A 1 202 ? 1.396 -1.965 -17.359 1.00 89.69 202 GLY A O 1
ATOM 1389 N N . ASP A 1 203 ? 1.831 -1.687 -15.173 1.00 89.06 203 ASP A N 1
ATOM 1390 C CA . ASP A 1 203 ? 2.898 -0.688 -15.325 1.00 89.06 203 ASP A CA 1
ATOM 1391 C C . ASP A 1 203 ? 4.272 -1.300 -15.656 1.00 89.06 203 ASP A C 1
ATOM 1393 O O . ASP A 1 203 ? 5.109 -0.658 -16.282 1.00 89.06 203 ASP A O 1
ATOM 1397 N N . MET A 1 204 ? 4.507 -2.566 -15.286 1.00 88.62 204 MET A N 1
ATOM 1398 C CA . MET A 1 204 ? 5.799 -3.247 -15.464 1.00 88.62 204 MET A CA 1
ATOM 1399 C C . MET A 1 204 ? 6.303 -3.292 -16.914 1.00 88.62 204 MET A C 1
ATOM 1401 O O . MET A 1 204 ? 7.512 -3.384 -17.123 1.00 88.62 204 MET A O 1
ATOM 1405 N N . GLY A 1 205 ? 5.408 -3.311 -17.912 1.00 85.50 205 GLY A N 1
ATOM 1406 C CA . GLY A 1 205 ? 5.786 -3.394 -19.331 1.00 85.50 205 GLY A CA 1
ATOM 1407 C C . GLY A 1 205 ? 6.706 -4.579 -19.667 1.00 85.50 205 GLY A C 1
ATOM 1408 O O . GLY A 1 205 ? 7.568 -4.473 -20.540 1.00 85.50 205 GLY A O 1
ATOM 1409 N N . ALA A 1 206 ? 6.580 -5.690 -18.934 1.00 88.88 206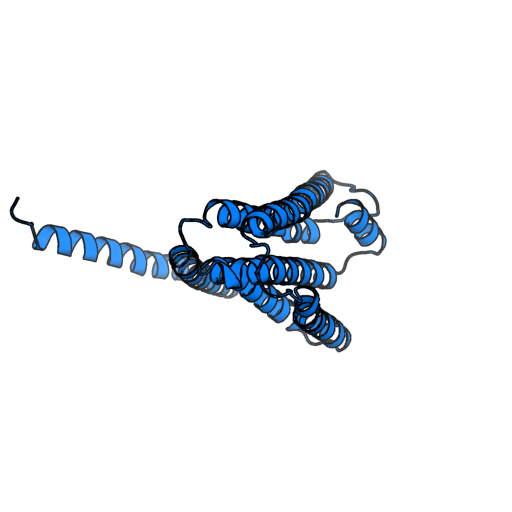 ALA A N 1
ATOM 1410 C CA . ALA A 1 206 ? 7.543 -6.784 -18.959 1.00 88.88 206 ALA A CA 1
ATOM 1411 C C . ALA A 1 206 ? 7.301 -7.769 -20.115 1.00 88.88 206 ALA A C 1
ATOM 1413 O O . ALA A 1 206 ? 6.245 -7.802 -20.748 1.00 88.88 206 ALA A O 1
ATOM 1414 N N . THR A 1 207 ? 8.289 -8.619 -20.403 1.00 92.44 207 THR A N 1
ATOM 1415 C CA . THR A 1 207 ? 8.112 -9.686 -21.397 1.00 92.44 207 THR A CA 1
ATOM 1416 C C . THR A 1 207 ? 7.195 -10.790 -20.848 1.00 92.44 207 THR A C 1
ATOM 1418 O O . THR A 1 207 ? 7.168 -11.015 -19.635 1.00 92.44 207 THR A O 1
ATOM 1421 N N . PRO A 1 208 ? 6.496 -11.562 -21.706 1.00 93.38 208 PRO A N 1
ATOM 1422 C CA . PRO A 1 208 ? 5.680 -12.696 -21.257 1.00 93.38 208 PRO A CA 1
ATOM 1423 C C . PRO A 1 208 ? 6.441 -13.703 -20.380 1.00 93.38 208 PRO A C 1
ATOM 1425 O O . PRO A 1 208 ? 5.862 -14.307 -19.483 1.00 93.38 208 PRO A O 1
ATOM 1428 N N . ALA A 1 209 ? 7.750 -13.857 -20.603 1.00 94.06 209 ALA A N 1
ATOM 1429 C CA . ALA A 1 209 ? 8.601 -14.721 -19.793 1.00 94.06 209 ALA A CA 1
ATOM 1430 C C . ALA A 1 209 ? 8.751 -14.207 -18.349 1.00 94.06 209 ALA A C 1
ATOM 1432 O O . ALA A 1 209 ? 8.660 -14.999 -17.415 1.00 94.06 209 ALA A O 1
ATOM 1433 N N . VAL A 1 210 ? 8.912 -12.893 -18.164 1.00 94.12 210 VAL A N 1
ATOM 1434 C CA . VAL A 1 210 ? 8.989 -12.263 -16.834 1.00 94.12 210 VAL A CA 1
ATOM 1435 C C . VAL A 1 210 ? 7.624 -12.276 -16.142 1.00 94.12 210 VAL A C 1
ATOM 1437 O O . VAL A 1 210 ? 7.559 -12.491 -14.936 1.00 94.12 210 VAL A O 1
ATOM 1440 N N . TYR A 1 211 ? 6.517 -12.147 -16.881 1.00 94.75 211 TYR A N 1
ATOM 1441 C CA . TYR A 1 211 ? 5.186 -12.390 -16.309 1.00 94.75 211 TYR A CA 1
ATOM 1442 C C . TYR A 1 211 ? 5.005 -13.846 -15.853 1.00 94.75 211 TYR A C 1
ATOM 1444 O O . TYR A 1 211 ? 4.404 -14.088 -14.809 1.00 94.75 211 TYR A O 1
ATOM 1452 N N . GLY A 1 212 ? 5.575 -14.815 -16.578 1.00 94.50 212 GLY A N 1
ATOM 1453 C CA . GLY A 1 212 ? 5.647 -16.210 -16.132 1.00 94.50 212 GLY A CA 1
ATOM 1454 C C . GLY A 1 212 ? 6.479 -16.383 -14.856 1.00 94.50 212 GLY A C 1
ATOM 1455 O O . GLY A 1 212 ? 6.062 -17.095 -13.946 1.00 94.50 212 GLY A O 1
ATOM 1456 N N . GLN A 1 213 ? 7.615 -15.687 -14.753 1.00 95.00 213 GLN A N 1
ATOM 1457 C CA . GLN A 1 213 ? 8.431 -15.645 -13.536 1.00 95.00 213 GLN A CA 1
ATOM 1458 C C . GLN A 1 213 ? 7.645 -15.061 -12.350 1.00 95.00 213 GLN A C 1
ATOM 1460 O O . GLN A 1 213 ? 7.675 -15.622 -11.258 1.00 95.00 213 GLN A O 1
ATOM 1465 N N . LEU A 1 214 ? 6.925 -13.955 -12.566 1.00 96.12 214 LEU A N 1
ATOM 1466 C CA . LEU A 1 214 ? 6.073 -13.320 -11.560 1.00 96.12 214 LEU A CA 1
ATOM 1467 C C . LEU A 1 214 ? 4.970 -14.265 -11.079 1.00 96.12 214 LEU A C 1
ATOM 1469 O O . LEU A 1 214 ? 4.794 -14.426 -9.876 1.00 96.12 214 LEU A O 1
ATOM 1473 N N . ALA A 1 215 ? 4.267 -14.920 -12.004 1.00 94.56 215 ALA A N 1
ATOM 1474 C CA . ALA A 1 215 ? 3.209 -15.869 -11.673 1.00 94.56 215 ALA A CA 1
ATOM 1475 C C . ALA A 1 215 ? 3.719 -17.088 -10.887 1.00 94.56 215 ALA A C 1
ATOM 1477 O O . ALA A 1 215 ? 2.963 -17.671 -10.124 1.00 94.56 215 ALA A O 1
ATOM 1478 N N . GLY A 1 216 ? 4.983 -17.485 -11.072 1.00 93.44 216 GLY A N 1
ATOM 1479 C CA . GLY A 1 216 ? 5.609 -18.532 -10.260 1.00 93.44 216 GLY A CA 1
ATOM 1480 C C . GLY A 1 216 ? 6.087 -18.056 -8.884 1.00 93.44 216 GLY A C 1
ATOM 1481 O O . GLY A 1 216 ? 6.314 -18.885 -8.006 1.00 93.44 216 GLY A O 1
ATOM 1482 N N . ALA A 1 217 ? 6.282 -16.748 -8.702 1.00 93.62 217 ALA A N 1
ATOM 1483 C CA . ALA A 1 217 ? 6.738 -16.159 -7.446 1.00 93.62 217 ALA A CA 1
ATOM 1484 C C . ALA A 1 217 ? 5.584 -15.721 -6.526 1.00 93.62 217 ALA A C 1
ATOM 1486 O O . ALA A 1 217 ? 5.764 -15.739 -5.312 1.00 93.62 217 ALA A O 1
ATOM 1487 N N . MET A 1 218 ? 4.443 -15.301 -7.082 1.00 91.31 218 MET A N 1
ATOM 1488 C CA . MET A 1 218 ? 3.222 -14.936 -6.341 1.00 91.31 218 MET A CA 1
ATOM 1489 C C . MET A 1 218 ? 2.402 -16.169 -5.95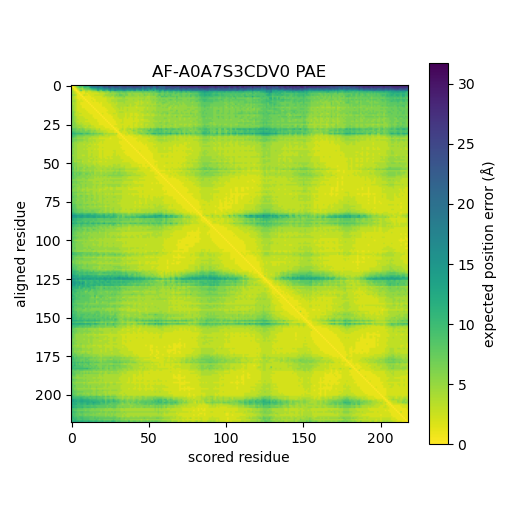4 1.00 91.31 218 MET A C 1
ATOM 1491 O O . MET A 1 218 ? 1.849 -16.159 -4.832 1.00 91.31 218 MET A O 1
#

Secondary structure (DSSP, 8-state):
----HHHHHHHHHHHHHHHHHHHHHHHHT--SHHHHHHHHHHHHHHHHHHHHHHTS-GGGHHHHHHHHHHHHTTHHHHHHHT--SSSS--SHHHHHHHHHHHHHHHHHHHHHHHHHHHHHTT--TTSPP--GGGGHHHHHHHHHHHHHHHHTT-TTHHHHHHHHHHHHHHHHHHGGGSTTTHHHHHHHHHHHHHHHHHHHHHHS---HHHHHHHHHH-

Mean predicted aligned error: 4.49 Å

Organism: NCBI:txid1461544

Sequence (218 aa):
KEVDVYGETMSSAMTATGGLAGLMALGMASPGAAFSSMVTKFGLASVAGYQTVWGVVPALHSPLMSVTNAISGLTAVGGMLCMGGGLLPTTTATALASSAVFASAVNIGGGFAVTQRMLDMFKRPDDPPEYNYLYLMPGAAVMGAYGLGSAAGYAEMTSMAYLSSSLCCIGAIASLATQSTARMGNMLGVVGVSSGIAAAIGDMGATPAVYGQLAGAM

pLDDT: mean 94.02, std 3.66, range [63.72, 98.06]

Foldseek 3Di:
DPDPPVVVVVVVVVVVCCVVVVLVVCVVVPPDDVSVVVVVVVVVLVVLLVVLQVLADPVCVVLLVLLVQLLVLLLLLVLLLQADDFLDGDDPSNVVSLQSNLVSVCSNVVSLVVSLVVLVVPDDPPDDDDDLVCLVVVLCVLLVCLVVCVVVPPPCSLVVLLVQLSVLSSLLSNLSSDSVSNSVSSSSSVSSSVSNVSSSVSVSPYDVRSVSSSVVSD

Nearest PDB structures (foldseek):
  6que-assembly1_A  TM=9.758E-01  e=4.244E-15  Ovis aries
  6s59-assembly1_A  TM=9.751E-01  e=1.111E-14  Ovis aries
  6que-assembly1_B  TM=9.648E-01  e=7.624E-14  Ovis aries
  7kl9-assembly1_E  TM=3.972E-01  e=6.399E+00  Homo sapiens

Solvent-accessible surface area (backbone atoms only — not comparable to full-atom values): 11372 Å² total; per-residue (Å²): 129,85,77,60,62,64,63,54,50,51,53,51,51,50,52,51,47,51,55,54,51,48,55,51,49,51,59,75,68,46,91,44,72,69,54,55,52,48,51,52,52,51,53,53,51,50,54,50,48,54,58,34,58,71,52,39,39,78,92,40,51,67,46,48,54,27,47,54,47,16,59,58,18,58,55,23,50,63,15,56,71,46,48,44,80,33,62,55,57,76,46,72,65,20,40,52,17,45,52,42,23,28,57,17,31,54,33,32,56,51,18,50,56,50,28,50,58,56,54,56,72,74,61,57,95,86,56,78,91,79,70,72,73,61,57,50,51,64,37,50,48,54,49,48,50,39,53,53,36,47,75,71,65,47,84,60,33,52,62,52,32,46,49,52,14,50,52,24,42,50,46,16,52,40,25,32,45,38,82,89,38,31,64,59,9,57,50,30,31,52,35,8,54,52,37,36,48,51,34,43,65,70,67,52,77,66,54,73,40,32,52,50,32,47,65,74,34,91

InterPro domains:
  IPR024605 NAD(P) transhydrogenase, alpha subunit, C-terminal [PF12769] (39-124)